Protein AF-A0A0K2LB31-F1 (afdb_monomer_lite)

Sequence (245 aa):
MKKTSIFLISATALISGAFLFNNQTEVSASGIATTHDDITFLYTDTGDMVADRALAPRSPWAVGKIINLNDETYYQVATNEYVKSSDVDYTNKPVTSVKNQVKNDVTVSAQGQSAPVYSDETNNVQQMINYGDAYKVGRIVENEYGQYFYQVSGHGWVVGDMMNIKGNARNIEHINGFFPMANDTKHGINADEEVNILIGSGADADLVYQIPDEVLQYVGTVDNWLGGDTGTNYRRMSKLYQLQY

Foldseek 3Di:
DDDDDDDDDDDDDDDDPDPDPPPPPFDQQQKKWFFAQQWFWKAFPQGHTDPPDTHHHGDIAGFGGWDADPNWIWTDRDHRITTTCVRTDIDSPRPPPPVVPPPQPKKKAFPAQWFFWFFQVPLDGPDIGGHPDIAGFRAWEAEPLRWIWTDRDPRTITTPLRIDMDGDDDPHHYDYPRQSNQPVPPQWDWQVVLLCLLVVVPWDSVQSVVDDRSVSRSLRSSCSRRVHDSVRSNVVCCVSRVTDD

Secondary structure (DSSP, 8-state):
---------------------------B---EEEE-SS-EEEE-TT--EEEEEEEPTT-EEE--BEEEETTEEEEEEETTEEEETTSEEEE-------S-------EEEESSSEEEEEETTTSSEEEEEETT--EE-S-EEE-TT--EEEEEETTEEEEGGGEEEES---S-EE-TT--TTTT-TTTS--HHHHHHHHHHTT--HHHHTTS-HHHHHHHHHHHHHHT--HHHHHHHHHHHH----

Structure (mmCIF, N/CA/C/O backbone):
data_AF-A0A0K2LB31-F1
#
_entry.id   AF-A0A0K2LB31-F1
#
loop_
_atom_site.group_PDB
_atom_site.id
_atom_site.type_symbol
_atom_site.label_atom_id
_atom_site.label_alt_id
_atom_site.label_comp_id
_atom_site.label_asym_id
_atom_site.label_entity_id
_atom_site.label_seq_id
_atom_site.pdbx_PDB_ins_code
_atom_site.Cartn_x
_atom_site.Cartn_y
_atom_site.Cartn_z
_atom_site.occupancy
_atom_site.B_iso_or_equiv
_atom_site.auth_seq_id
_atom_site.auth_comp_id
_atom_site.auth_asym_id
_atom_site.auth_atom_id
_atom_site.pdbx_PDB_model_num
ATOM 1 N N . MET A 1 1 ? -71.199 -30.791 42.468 1.00 39.53 1 MET A N 1
ATOM 2 C CA . MET A 1 1 ? -70.732 -32.104 41.968 1.00 39.53 1 MET A CA 1
ATOM 3 C C . MET A 1 1 ? -69.577 -31.859 41.005 1.00 39.53 1 MET A C 1
ATOM 5 O O . MET A 1 1 ? -69.761 -31.106 40.061 1.00 39.53 1 MET A O 1
ATOM 9 N N . LYS A 1 2 ? -68.391 -32.424 41.270 1.00 42.06 2 LYS A N 1
ATOM 10 C CA . LYS A 1 2 ? -67.296 -32.528 40.288 1.00 42.06 2 LYS A CA 1
ATOM 11 C C . LYS A 1 2 ? -67.691 -33.550 39.218 1.00 42.06 2 LYS A C 1
ATOM 13 O O . LYS A 1 2 ? -68.286 -34.555 39.599 1.00 42.06 2 LYS A O 1
ATOM 18 N N . LYS A 1 3 ? -67.301 -33.344 37.956 1.00 37.16 3 LYS A N 1
ATOM 19 C CA . LYS A 1 3 ? -66.959 -34.409 36.995 1.00 37.16 3 LYS A CA 1
ATOM 20 C C . LYS A 1 3 ? -66.094 -33.844 35.860 1.00 37.16 3 LYS A C 1
ATOM 22 O O . LYS A 1 3 ? -66.171 -32.666 35.536 1.00 37.16 3 LYS A O 1
ATOM 27 N N . THR A 1 4 ? -65.222 -34.710 35.373 1.00 35.03 4 THR A N 1
ATOM 28 C CA . THR A 1 4 ? -63.928 -34.467 34.726 1.00 35.03 4 THR A CA 1
ATOM 29 C C . THR A 1 4 ? -63.981 -34.792 33.222 1.00 35.03 4 THR A C 1
ATOM 31 O O . THR A 1 4 ? -64.832 -35.586 32.827 1.00 35.03 4 THR A O 1
ATOM 34 N N . SER A 1 5 ? -62.982 -34.292 32.469 1.00 32.47 5 SER A N 1
ATOM 35 C CA . SER A 1 5 ? -62.402 -34.843 31.211 1.00 32.47 5 SER A CA 1
ATOM 36 C C . SER A 1 5 ? -63.100 -34.505 29.873 1.00 32.47 5 SER A C 1
ATOM 38 O O . SER A 1 5 ? -64.320 -34.455 29.854 1.00 32.47 5 SER A O 1
ATOM 40 N N . ILE A 1 6 ? -62.483 -34.358 28.679 1.00 34.41 6 ILE A N 1
ATOM 41 C CA . ILE A 1 6 ? -61.127 -34.141 28.084 1.00 34.41 6 ILE A CA 1
ATOM 42 C C . ILE A 1 6 ? -61.377 -34.027 26.538 1.00 34.41 6 ILE A C 1
ATOM 44 O O . ILE A 1 6 ? -62.193 -34.804 26.061 1.00 34.41 6 ILE A O 1
ATOM 48 N N . PHE A 1 7 ? -60.710 -33.088 25.822 1.00 30.88 7 PHE A N 1
ATOM 49 C CA . PHE A 1 7 ? -60.204 -33.036 24.401 1.00 30.88 7 PHE A CA 1
ATOM 50 C C . PHE A 1 7 ? -60.969 -33.708 23.199 1.00 30.88 7 PHE A C 1
ATOM 52 O O . PHE A 1 7 ? -61.608 -34.727 23.387 1.00 30.88 7 PHE A O 1
ATOM 59 N N . LEU A 1 8 ? -60.940 -33.305 21.900 1.00 26.84 8 LEU A N 1
ATOM 60 C CA . LEU A 1 8 ? -59.931 -32.696 20.987 1.00 26.84 8 LEU A CA 1
ATOM 61 C C . LEU A 1 8 ? -60.563 -32.420 19.564 1.00 26.84 8 LEU A C 1
ATOM 63 O O . LEU A 1 8 ? -61.460 -33.154 19.164 1.00 26.84 8 LEU A O 1
ATOM 67 N N . ILE A 1 9 ? -59.980 -31.467 18.796 1.00 30.58 9 ILE A N 1
ATOM 68 C CA . ILE A 1 9 ? -59.857 -31.316 17.301 1.00 30.58 9 ILE A CA 1
ATOM 69 C C . ILE A 1 9 ? -61.067 -30.836 16.450 1.00 30.58 9 ILE A C 1
ATOM 71 O O . ILE A 1 9 ? -62.004 -31.590 16.235 1.00 30.58 9 ILE A O 1
ATOM 75 N N . SER A 1 10 ? -60.967 -29.647 15.816 1.00 32.09 10 SER A N 1
ATOM 76 C CA . SER A 1 10 ? -60.619 -29.501 14.373 1.00 32.09 10 SER A CA 1
ATOM 77 C C . SER A 1 10 ? -60.809 -28.079 13.787 1.00 32.09 10 SER A C 1
ATOM 79 O O . SER A 1 10 ? -61.904 -27.531 13.844 1.00 32.09 10 SER A O 1
ATOM 81 N N . ALA A 1 11 ? -59.761 -27.613 13.091 1.00 29.38 11 ALA A N 1
ATOM 82 C CA . ALA A 1 11 ? -59.764 -26.923 11.786 1.00 29.38 11 ALA A CA 1
ATOM 83 C C . ALA A 1 11 ? -60.032 -25.393 11.640 1.00 29.38 11 ALA A C 1
ATOM 85 O O . ALA A 1 11 ? -61.163 -24.923 11.683 1.00 29.38 11 ALA A O 1
ATOM 86 N N . THR A 1 12 ? -58.931 -24.704 11.264 1.00 28.95 12 THR A N 1
ATOM 87 C CA . THR A 1 12 ? -58.736 -23.666 10.202 1.00 28.95 12 THR A CA 1
ATOM 88 C C . THR A 1 12 ? -59.344 -22.262 10.373 1.00 28.95 12 THR A C 1
ATOM 90 O O . THR A 1 12 ? -60.555 -22.104 10.366 1.00 28.95 12 THR A O 1
ATOM 93 N N . ALA A 1 13 ? -58.510 -21.238 10.643 1.00 29.22 13 ALA A N 1
ATOM 94 C CA . ALA A 1 13 ? -57.782 -20.331 9.709 1.00 29.22 13 ALA A CA 1
ATOM 95 C C . ALA A 1 13 ? -58.652 -19.107 9.324 1.00 29.22 13 ALA A C 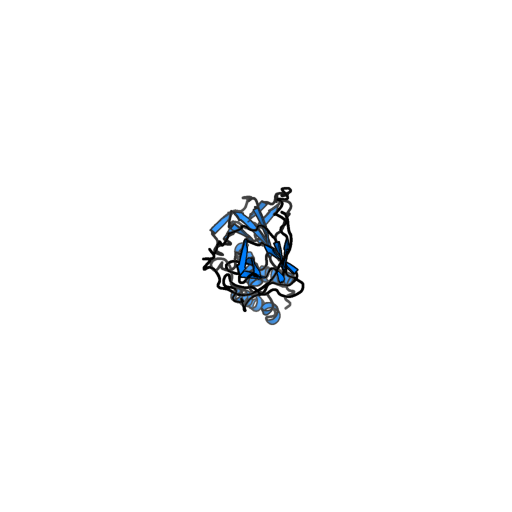1
ATOM 97 O O . ALA A 1 13 ? -59.779 -19.271 8.888 1.00 29.22 13 ALA A O 1
ATOM 98 N N . LEU A 1 14 ? -58.240 -17.854 9.539 1.00 29.48 14 LEU A N 1
ATOM 99 C CA . LEU A 1 14 ? -57.207 -17.165 8.767 1.00 29.48 14 LEU A CA 1
ATOM 100 C C . LEU A 1 14 ? -56.426 -16.145 9.607 1.00 29.48 14 LEU A C 1
ATOM 102 O O . LEU A 1 14 ? -56.932 -15.506 10.525 1.00 29.48 14 LEU A O 1
ATOM 106 N N . ILE A 1 15 ? -55.162 -16.054 9.223 1.00 33.38 15 ILE A N 1
ATOM 107 C CA . ILE A 1 15 ? -54.055 -15.331 9.822 1.00 33.38 15 ILE A CA 1
ATOM 108 C C . ILE A 1 15 ? -54.335 -13.830 9.910 1.00 33.38 15 ILE A C 1
ATOM 110 O O . ILE A 1 15 ? -54.678 -13.163 8.935 1.00 33.38 15 ILE A O 1
ATOM 114 N N . SER A 1 16 ? -54.137 -13.335 11.124 1.00 28.17 16 SER A N 1
ATOM 115 C CA . SER A 1 16 ? -53.975 -11.947 11.516 1.00 28.17 16 SER A CA 1
ATOM 116 C C . SER A 1 16 ? -52.996 -11.217 10.596 1.00 28.17 16 SER A C 1
ATOM 118 O O . SER A 1 16 ? -51.855 -11.647 10.433 1.00 28.17 16 SER A O 1
ATOM 120 N N . GLY A 1 17 ? -53.410 -10.073 10.052 1.00 29.97 17 GLY A N 1
ATOM 121 C CA . GLY A 1 17 ? -52.489 -9.107 9.463 1.00 29.97 17 GLY A CA 1
ATOM 122 C C . GLY A 1 17 ? -51.590 -8.528 10.552 1.00 29.97 17 GLY A C 1
ATOM 123 O O . GLY A 1 17 ? -51.952 -7.554 11.206 1.00 29.97 17 GLY A O 1
ATOM 124 N N . ALA A 1 18 ? -50.435 -9.147 10.770 1.00 28.78 18 ALA A N 1
ATOM 125 C CA . ALA A 1 18 ? -49.343 -8.543 11.510 1.00 28.78 18 ALA A CA 1
ATOM 126 C C . ALA A 1 18 ? -48.430 -7.853 10.494 1.00 28.78 18 ALA A C 1
ATOM 128 O O . ALA A 1 18 ? -47.737 -8.506 9.717 1.00 28.78 18 ALA A O 1
ATOM 129 N N . PHE A 1 19 ? -48.452 -6.521 10.495 1.00 30.69 19 PHE A N 1
ATOM 130 C CA . PHE A 1 19 ? -47.359 -5.722 9.957 1.00 30.69 19 PHE A CA 1
ATOM 131 C C . PHE A 1 19 ? -46.083 -6.137 10.699 1.00 30.69 19 PHE A C 1
ATOM 133 O O . PHE A 1 19 ? -45.936 -5.848 11.887 1.00 30.69 19 PHE A O 1
ATOM 140 N N . LEU A 1 20 ? -45.186 -6.859 10.027 1.00 30.17 20 LEU A N 1
ATOM 141 C CA . LEU A 1 20 ? -43.854 -7.125 10.552 1.00 30.17 20 LEU A CA 1
ATOM 142 C C . LEU A 1 20 ? -42.995 -5.897 10.261 1.00 30.17 20 LEU A C 1
ATOM 144 O O . LEU A 1 20 ? -42.644 -5.607 9.120 1.00 30.17 20 LEU A O 1
ATOM 148 N N . PHE A 1 21 ? -42.718 -5.139 11.316 1.00 32.38 21 PHE A N 1
ATOM 149 C CA . PHE A 1 21 ? -41.736 -4.069 11.307 1.00 32.38 21 PHE A CA 1
ATOM 150 C C . PHE A 1 21 ? -40.364 -4.676 11.004 1.00 32.38 21 PHE A C 1
ATOM 152 O O . PHE A 1 21 ? -39.866 -5.496 11.778 1.00 32.38 21 PHE A O 1
ATOM 159 N N . ASN A 1 22 ? -39.756 -4.274 9.888 1.00 39.59 22 ASN A N 1
ATOM 160 C CA . ASN A 1 22 ? -38.362 -4.579 9.596 1.00 39.59 22 ASN A CA 1
ATOM 161 C C . ASN A 1 22 ? -37.472 -3.753 10.535 1.00 39.59 22 ASN A C 1
ATOM 163 O O . ASN A 1 22 ? -37.015 -2.665 10.190 1.00 39.59 22 ASN A O 1
ATOM 167 N N . ASN A 1 23 ? -37.270 -4.247 11.754 1.00 33.47 23 ASN A N 1
ATOM 168 C CA . ASN A 1 23 ? -36.212 -3.761 12.624 1.00 33.47 23 ASN A CA 1
ATOM 169 C C . ASN A 1 23 ? -34.898 -4.379 12.138 1.00 33.47 23 ASN A C 1
ATOM 171 O O . ASN A 1 23 ? -34.455 -5.398 12.668 1.00 33.47 23 ASN A O 1
ATOM 175 N N . GLN A 1 24 ? -34.258 -3.750 11.148 1.00 31.19 24 GLN A N 1
ATOM 176 C CA . GLN A 1 24 ? -32.813 -3.888 10.989 1.00 31.19 24 GLN A CA 1
ATOM 177 C C . GLN A 1 24 ? -32.170 -3.285 12.239 1.00 31.19 24 GLN A C 1
ATOM 179 O O . GLN A 1 24 ? -31.925 -2.085 12.342 1.00 31.19 24 GLN A O 1
ATOM 184 N N . THR A 1 25 ? -31.958 -4.120 13.250 1.00 32.31 25 THR A N 1
ATOM 185 C CA . THR A 1 25 ? -31.051 -3.785 14.336 1.00 32.31 25 THR A CA 1
ATOM 186 C C . THR A 1 25 ? -29.652 -3.786 13.744 1.00 32.31 25 THR A C 1
ATOM 188 O O . THR A 1 25 ? -29.092 -4.854 13.501 1.00 32.31 25 THR A O 1
ATOM 191 N N . GLU A 1 26 ? -29.093 -2.603 13.495 1.00 39.06 26 GLU A N 1
ATOM 192 C CA . GLU A 1 26 ? -27.661 -2.457 13.249 1.00 39.06 26 GLU A CA 1
ATOM 193 C C . GLU A 1 26 ? -26.915 -2.832 14.533 1.00 39.06 26 GLU A C 1
ATOM 195 O O . GLU A 1 26 ? -26.629 -2.005 15.398 1.00 39.06 26 GLU A O 1
ATOM 200 N N . VAL A 1 27 ? -26.655 -4.126 14.694 1.00 37.47 27 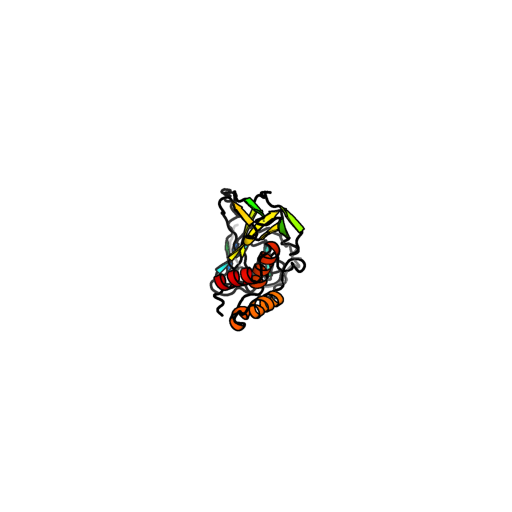VAL A N 1
ATOM 201 C CA . VAL A 1 27 ? -25.721 -4.624 15.693 1.00 37.47 27 VAL A CA 1
ATOM 202 C C . VAL A 1 27 ? -24.335 -4.427 15.094 1.00 37.47 27 VAL A C 1
ATOM 204 O O . VAL A 1 27 ? -23.972 -5.107 14.136 1.00 37.47 27 VAL A O 1
ATOM 207 N N . SER A 1 28 ? -23.566 -3.481 15.636 1.00 48.44 28 SER A N 1
ATOM 208 C CA . SER A 1 28 ? -22.129 -3.391 15.368 1.00 48.44 28 SER A CA 1
ATOM 209 C C . SER A 1 28 ? -21.476 -4.678 15.872 1.00 48.44 28 SER A C 1
ATOM 211 O O . SER A 1 28 ? -21.293 -4.853 17.079 1.00 48.44 28 SER A O 1
ATOM 213 N N . ALA A 1 29 ? -21.189 -5.621 14.981 1.00 49.31 29 ALA A N 1
ATOM 214 C CA . ALA A 1 29 ? -20.714 -6.938 15.375 1.00 49.31 29 ALA A CA 1
ATOM 215 C C . ALA A 1 29 ? -19.198 -7.021 15.233 1.00 49.31 29 ALA A C 1
ATOM 217 O O . ALA A 1 29 ? -18.683 -7.296 14.168 1.00 49.31 29 ALA A O 1
ATOM 218 N N . SER A 1 30 ? -18.477 -6.828 16.336 1.00 62.16 30 SER A N 1
ATOM 219 C CA . SER A 1 30 ? -17.018 -6.978 16.428 1.00 62.16 30 SER A CA 1
ATOM 220 C C . SER A 1 30 ? -16.602 -8.461 16.511 1.00 62.16 30 SER A C 1
ATOM 222 O O . SER A 1 30 ? -16.020 -8.883 17.509 1.00 62.16 30 SER A O 1
ATOM 224 N N . GLY A 1 31 ? -16.958 -9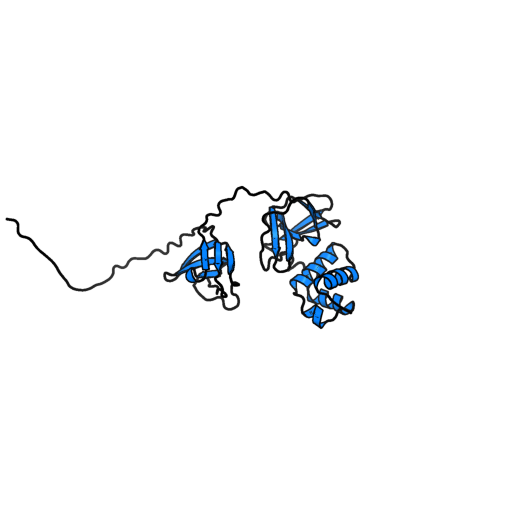.260 15.499 1.00 74.25 31 GLY A N 1
ATOM 225 C CA . GLY A 1 31 ? -16.616 -10.686 15.377 1.00 74.25 31 GLY A CA 1
ATOM 226 C C . GLY A 1 31 ? -15.705 -10.980 14.179 1.00 74.25 31 GLY A C 1
ATOM 227 O O . GLY A 1 31 ? -15.497 -10.119 13.326 1.00 74.25 31 GLY A O 1
ATOM 228 N N . ILE A 1 32 ? -15.157 -12.199 14.116 1.00 82.12 32 ILE A N 1
ATOM 229 C CA . ILE A 1 32 ? -14.379 -12.693 12.965 1.00 82.12 32 ILE A CA 1
ATOM 230 C C . ILE A 1 32 ? -15.152 -13.832 12.299 1.00 82.12 32 ILE A C 1
ATOM 232 O O . ILE A 1 32 ? -15.520 -14.795 12.977 1.00 82.12 32 ILE A O 1
ATOM 236 N N . ALA A 1 33 ? -15.375 -13.713 10.992 1.00 87.38 33 ALA A N 1
ATOM 237 C CA . ALA A 1 33 ? -15.860 -14.780 10.124 1.00 87.38 33 ALA A CA 1
ATOM 238 C C . ALA A 1 33 ? -14.659 -15.431 9.429 1.00 87.38 33 ALA A C 1
ATOM 240 O O . ALA A 1 33 ? -13.868 -14.735 8.801 1.00 87.38 33 ALA A O 1
ATOM 241 N N . THR A 1 34 ? -14.482 -16.744 9.551 1.00 83.44 34 THR A N 1
ATOM 242 C CA . THR A 1 34 ? -13.396 -17.471 8.875 1.00 83.44 34 THR A CA 1
ATOM 243 C C . THR A 1 34 ? -13.980 -18.444 7.867 1.00 83.44 34 THR A C 1
ATOM 245 O O . THR A 1 34 ? -14.779 -19.293 8.245 1.00 83.44 34 THR A O 1
ATOM 248 N N . THR A 1 35 ? -13.601 -18.313 6.597 1.00 82.44 35 THR A N 1
ATOM 249 C CA . THR A 1 35 ? -14.072 -19.209 5.530 1.00 82.44 35 THR A CA 1
ATOM 250 C C . THR A 1 35 ? -13.591 -20.644 5.746 1.00 82.44 35 THR A C 1
ATOM 252 O O . THR A 1 35 ? -12.578 -20.883 6.410 1.00 82.44 35 THR A O 1
ATOM 255 N N . HIS A 1 36 ? -14.333 -21.614 5.212 1.00 81.38 36 HIS A N 1
ATOM 256 C CA . HIS A 1 36 ? -13.976 -23.036 5.281 1.00 81.38 36 HIS A CA 1
ATOM 257 C C . HIS A 1 36 ? -12.870 -23.400 4.271 1.00 81.38 36 HIS A C 1
ATOM 259 O O . HIS A 1 36 ? -12.112 -22.540 3.827 1.00 81.38 36 HIS A O 1
ATOM 265 N N . ASP A 1 37 ? -12.714 -24.686 3.950 1.00 80.88 37 ASP A N 1
ATOM 266 C CA . ASP A 1 37 ? -11.637 -25.179 3.077 1.00 80.88 37 ASP A CA 1
ATOM 267 C C . ASP A 1 37 ? -11.880 -24.917 1.572 1.00 80.88 37 ASP A C 1
ATOM 269 O O . ASP A 1 37 ? -10.968 -25.108 0.767 1.00 80.88 37 ASP A O 1
ATOM 273 N N . ASP A 1 38 ? -13.061 -24.412 1.205 1.00 77.19 38 ASP A N 1
ATOM 274 C CA . ASP A 1 38 ? -13.438 -24.019 -0.157 1.00 77.19 38 ASP A CA 1
ATOM 275 C C . ASP A 1 38 ? -13.578 -22.492 -0.292 1.00 77.19 38 ASP A C 1
ATOM 277 O O . ASP A 1 38 ? -13.604 -21.752 0.694 1.00 77.19 38 ASP A O 1
ATOM 281 N N . ILE A 1 39 ? -13.658 -22.002 -1.534 1.00 73.81 39 ILE A N 1
ATOM 282 C CA . ILE A 1 39 ? -13.952 -20.588 -1.800 1.00 73.81 39 ILE A CA 1
ATOM 283 C C . ILE A 1 39 ? -15.344 -20.222 -1.267 1.00 73.81 39 ILE A C 1
ATOM 285 O O . ILE A 1 39 ? -16.299 -20.982 -1.428 1.00 73.81 39 ILE A O 1
ATOM 289 N N . THR A 1 40 ? -15.479 -19.038 -0.672 1.00 85.25 40 THR A N 1
ATOM 290 C CA . THR A 1 40 ? -16.764 -18.553 -0.144 1.00 85.25 40 THR A CA 1
ATOM 291 C C . THR A 1 40 ? -17.304 -17.436 -1.025 1.00 85.25 40 THR A C 1
ATOM 293 O O . THR A 1 40 ? -16.643 -16.415 -1.218 1.00 85.25 40 THR A O 1
ATOM 296 N N . PHE A 1 41 ? -18.512 -17.615 -1.558 1.00 91.31 41 PHE A N 1
ATOM 297 C CA . PHE A 1 41 ? -19.166 -16.601 -2.381 1.00 91.31 41 PHE A CA 1
ATOM 298 C C . PHE A 1 41 ? -19.674 -15.424 -1.550 1.00 91.31 41 PHE A C 1
ATOM 300 O O . PHE A 1 41 ? -20.046 -15.566 -0.383 1.00 91.31 41 PHE A O 1
ATOM 307 N N . LEU A 1 42 ? -19.694 -14.260 -2.192 1.00 88.81 42 LEU A N 1
ATOM 308 C CA . LEU A 1 42 ? -20.179 -13.015 -1.621 1.00 88.81 42 LEU A CA 1
ATOM 309 C C . LEU A 1 42 ? -21.592 -12.716 -2.119 1.00 88.81 42 LEU A C 1
ATOM 311 O O . LEU A 1 42 ? -21.974 -13.091 -3.229 1.00 88.81 42 LEU A O 1
ATOM 315 N N . TYR A 1 43 ? -22.355 -12.017 -1.290 1.00 92.12 43 TYR A N 1
ATOM 316 C CA . TYR A 1 43 ? -23.725 -11.605 -1.562 1.00 92.12 43 TYR A CA 1
ATOM 317 C C . TYR A 1 43 ? -23.906 -10.128 -1.218 1.00 92.12 43 TYR A C 1
ATOM 319 O O . TYR A 1 43 ? -23.243 -9.617 -0.315 1.00 92.12 43 TYR A O 1
ATOM 327 N N . THR A 1 44 ? -24.805 -9.445 -1.916 1.00 90.31 44 THR A N 1
ATOM 328 C CA . THR A 1 44 ? -25.210 -8.068 -1.603 1.00 90.31 44 THR A CA 1
ATOM 329 C C . THR A 1 44 ? -26.126 -8.013 -0.378 1.00 90.31 44 THR A C 1
ATOM 331 O O . THR A 1 44 ? -26.619 -9.038 0.101 1.00 90.31 44 THR A O 1
ATOM 334 N N . ASP A 1 45 ? -26.423 -6.808 0.113 1.00 87.31 45 ASP A N 1
ATOM 335 C CA . ASP A 1 45 ? -27.425 -6.587 1.164 1.00 87.31 45 ASP A CA 1
ATOM 336 C C . ASP A 1 45 ? -28.862 -6.985 0.762 1.00 87.31 45 ASP A C 1
ATOM 338 O O . ASP A 1 45 ? -29.722 -7.142 1.632 1.00 87.31 45 ASP A O 1
ATOM 342 N N . THR A 1 46 ? -29.116 -7.192 -0.534 1.00 89.50 46 THR A N 1
ATOM 343 C CA . THR A 1 46 ? -30.361 -7.733 -1.102 1.00 89.50 46 THR A CA 1
ATOM 344 C C . THR A 1 46 ? -30.341 -9.251 -1.298 1.00 89.50 46 THR A C 1
ATOM 346 O O . THR A 1 46 ? -31.394 -9.835 -1.560 1.00 89.50 46 THR A O 1
ATOM 349 N N . GLY A 1 47 ? -29.185 -9.905 -1.133 1.00 83.31 47 GLY A N 1
ATOM 350 C CA . GLY A 1 47 ? -29.010 -11.351 -1.307 1.00 83.31 47 GLY A CA 1
ATOM 351 C C . GLY A 1 47 ? -28.635 -11.787 -2.726 1.00 83.31 47 GLY A C 1
ATOM 352 O O . GLY A 1 47 ? -28.651 -12.984 -3.013 1.00 83.31 47 GLY A O 1
ATOM 353 N N . ASP A 1 48 ? -28.284 -10.850 -3.609 1.00 87.88 48 ASP A N 1
ATOM 354 C CA . ASP A 1 48 ? -27.792 -11.162 -4.951 1.00 87.88 48 ASP A CA 1
ATOM 355 C C . ASP A 1 48 ? -26.332 -11.618 -4.875 1.00 87.88 48 ASP A C 1
ATOM 357 O O . ASP A 1 48 ? -25.511 -11.001 -4.198 1.00 87.88 48 ASP A O 1
ATOM 361 N N . MET A 1 49 ? -25.992 -12.709 -5.563 1.00 89.00 49 MET A N 1
ATOM 362 C CA . MET A 1 49 ? -24.623 -13.226 -5.577 1.00 89.00 49 MET A CA 1
ATOM 363 C C . MET A 1 49 ? -23.695 -12.289 -6.362 1.00 89.00 49 MET A C 1
ATOM 365 O O . MET A 1 49 ? -23.962 -11.953 -7.517 1.00 89.00 49 MET A O 1
ATOM 369 N N . VAL A 1 50 ? -22.568 -11.933 -5.753 1.00 86.62 50 VAL A N 1
ATOM 370 C CA . VAL A 1 50 ? -21.460 -11.217 -6.393 1.00 86.62 50 VAL A CA 1
ATOM 371 C C . VAL A 1 50 ? -20.650 -12.240 -7.196 1.00 86.62 50 VAL A C 1
ATOM 373 O O . VAL A 1 50 ? -20.060 -13.161 -6.634 1.00 86.62 50 VAL A O 1
ATOM 376 N N . ALA A 1 51 ? -20.694 -12.145 -8.527 1.00 80.81 51 ALA A N 1
ATOM 377 C CA . ALA A 1 51 ? -20.185 -13.191 -9.424 1.00 80.81 51 ALA A CA 1
ATOM 378 C C . ALA A 1 51 ? -18.703 -13.031 -9.808 1.00 80.81 51 ALA A C 1
ATOM 380 O O . ALA A 1 51 ? -18.085 -13.982 -10.283 1.00 80.81 51 ALA A O 1
ATOM 381 N N . ASP A 1 52 ? -18.143 -11.838 -9.637 1.00 79.06 52 ASP A N 1
ATOM 382 C CA . ASP A 1 52 ? -16.789 -11.453 -10.040 1.00 79.06 52 ASP A CA 1
ATOM 383 C C . ASP A 1 52 ? -15.745 -11.624 -8.926 1.00 79.06 52 ASP A C 1
ATOM 385 O O . ASP A 1 52 ? -14.546 -11.522 -9.190 1.00 79.06 52 ASP A O 1
ATOM 389 N N . ARG A 1 53 ? -16.170 -11.928 -7.692 1.00 72.88 53 ARG A N 1
ATOM 390 C CA . ARG A 1 53 ? -15.272 -12.097 -6.545 1.00 72.88 53 ARG A CA 1
ATOM 391 C C . ARG A 1 53 ? -15.788 -13.116 -5.528 1.00 72.88 53 ARG A C 1
ATOM 393 O O . ARG A 1 53 ? -16.980 -13.212 -5.259 1.00 72.88 53 ARG A O 1
ATOM 400 N N . ALA A 1 54 ? -14.853 -13.842 -4.920 1.00 82.69 54 ALA A N 1
ATOM 401 C CA . ALA A 1 54 ? -15.079 -14.751 -3.801 1.00 82.69 54 ALA A CA 1
ATOM 402 C C . ALA A 1 54 ? -13.933 -14.625 -2.787 1.00 82.69 54 ALA A C 1
ATOM 404 O O . ALA A 1 54 ? -12.857 -14.116 -3.107 1.00 82.69 54 ALA A O 1
ATOM 405 N N . LEU A 1 55 ? -14.159 -15.095 -1.564 1.00 75.69 55 LEU A N 1
ATOM 406 C CA . LEU A 1 55 ? -13.139 -15.131 -0.523 1.00 75.69 55 LEU A CA 1
ATOM 407 C C . LEU A 1 55 ? -12.337 -16.428 -0.615 1.00 75.69 55 LEU A C 1
ATOM 409 O O . LEU A 1 55 ? -12.893 -17.502 -0.858 1.00 75.69 55 LEU A O 1
ATOM 413 N N . ALA A 1 56 ? -11.027 -16.329 -0.394 1.00 69.12 56 ALA A N 1
ATOM 414 C CA . ALA A 1 56 ? -10.142 -17.486 -0.378 1.00 69.12 56 ALA A CA 1
ATOM 415 C C . ALA A 1 56 ? -10.498 -18.450 0.773 1.00 69.12 56 ALA A C 1
ATOM 417 O O . ALA A 1 56 ? -10.995 -17.993 1.811 1.00 69.12 56 ALA A O 1
ATOM 418 N N . PRO A 1 57 ? -10.194 -19.752 0.644 1.00 71.06 57 PRO A N 1
ATOM 419 C CA . PRO A 1 57 ? -10.319 -20.704 1.742 1.00 71.06 57 PRO A CA 1
ATOM 420 C C . PRO A 1 57 ? -9.568 -20.265 3.003 1.00 71.06 57 PRO A C 1
ATOM 422 O O . PRO A 1 57 ? -8.493 -19.665 2.918 1.00 71.06 57 PRO A O 1
ATOM 425 N N . ARG A 1 58 ? -10.100 -20.618 4.178 1.00 69.25 58 ARG A N 1
ATOM 426 C CA . ARG A 1 58 ? -9.480 -20.428 5.502 1.00 69.25 58 ARG A CA 1
ATOM 427 C C . ARG A 1 58 ? -9.046 -18.990 5.811 1.00 69.25 58 ARG A C 1
ATOM 429 O O . ARG A 1 58 ? -8.110 -18.778 6.585 1.00 69.25 58 ARG A O 1
ATOM 436 N N . SER A 1 59 ? -9.707 -17.998 5.225 1.00 60.06 59 SER A N 1
ATOM 437 C CA . SER A 1 59 ? -9.374 -16.583 5.380 1.00 60.06 59 SER A CA 1
ATOM 438 C C . SER A 1 59 ? -10.260 -15.921 6.448 1.00 60.06 59 SER A C 1
ATOM 440 O O . SER A 1 59 ? -11.478 -16.118 6.445 1.00 60.06 59 SER A O 1
ATOM 442 N N . PRO A 1 60 ? -9.683 -15.172 7.410 1.00 80.56 60 PRO A N 1
ATOM 443 C CA . PRO A 1 60 ? -10.446 -14.462 8.431 1.00 80.56 60 PRO A CA 1
ATOM 444 C C . PRO A 1 60 ? -10.861 -13.060 7.965 1.00 80.56 60 PRO A C 1
ATOM 446 O O . PRO A 1 60 ? -10.047 -12.301 7.448 1.00 80.56 60 PRO A O 1
ATOM 449 N N . TRP A 1 61 ? -12.108 -12.687 8.244 1.00 81.06 61 TRP A N 1
ATOM 450 C CA . TRP A 1 61 ? -12.704 -11.406 7.876 1.00 81.06 61 TRP A CA 1
ATOM 451 C C . TRP A 1 61 ? -13.349 -10.746 9.083 1.00 81.06 61 TRP A C 1
ATOM 453 O O . TRP A 1 61 ? -14.103 -11.372 9.835 1.00 81.06 61 TRP A O 1
ATOM 463 N N . ALA A 1 62 ? -13.042 -9.465 9.270 1.00 77.00 62 ALA A N 1
ATOM 464 C CA . ALA A 1 62 ? -13.706 -8.655 10.274 1.00 77.00 62 ALA A CA 1
ATOM 465 C C . ALA A 1 62 ? -15.166 -8.454 9.870 1.00 77.00 62 ALA A C 1
ATOM 467 O O . ALA A 1 62 ? -15.454 -8.005 8.762 1.00 77.00 62 ALA A O 1
ATOM 468 N N . VAL A 1 63 ? -16.078 -8.780 10.781 1.00 82.81 63 VAL A N 1
ATOM 469 C CA . VAL A 1 63 ? -17.503 -8.571 10.549 1.00 82.81 63 VAL A CA 1
ATOM 470 C C . VAL A 1 63 ? -17.848 -7.117 10.862 1.00 82.81 63 VAL A C 1
ATOM 472 O O . VAL A 1 63 ? -17.438 -6.578 11.887 1.00 82.81 63 VAL A O 1
ATOM 475 N N . GLY A 1 64 ? -18.564 -6.453 9.956 1.00 79.69 64 GLY A N 1
ATOM 476 C CA . GLY A 1 64 ? -19.087 -5.102 10.180 1.00 79.69 64 GLY A CA 1
ATOM 477 C C . GLY A 1 64 ? -20.497 -5.142 10.766 1.00 79.69 64 GLY A C 1
ATOM 478 O O . GLY A 1 64 ? -20.732 -4.859 11.945 1.00 79.69 64 GLY A O 1
ATOM 479 N N . LYS A 1 65 ? -21.446 -5.516 9.908 1.00 82.75 65 LYS A N 1
ATOM 480 C CA . LYS A 1 65 ? -22.866 -5.691 10.216 1.00 82.75 65 LYS A CA 1
ATOM 481 C C . LYS A 1 65 ? -23.262 -7.154 10.090 1.00 82.75 65 LYS A C 1
ATOM 483 O O . LYS A 1 65 ? -22.705 -7.897 9.284 1.00 82.75 65 LYS A O 1
ATOM 488 N N . ILE A 1 66 ? -24.275 -7.535 10.855 1.00 85.88 66 ILE A N 1
ATOM 489 C CA . ILE A 1 66 ? -24.986 -8.798 10.674 1.00 85.88 66 ILE A CA 1
ATOM 490 C C . ILE A 1 66 ? -26.362 -8.455 10.126 1.00 85.88 66 ILE A C 1
ATOM 492 O O . ILE A 1 66 ? -27.076 -7.653 10.731 1.00 85.88 66 ILE A O 1
ATOM 496 N N . ILE A 1 67 ? -26.727 -9.050 8.996 1.00 85.25 67 ILE A N 1
ATOM 497 C CA . ILE A 1 67 ? -28.066 -8.918 8.419 1.00 85.25 67 ILE A CA 1
ATOM 498 C C . ILE A 1 67 ? -28.736 -10.289 8.369 1.00 85.25 67 ILE A C 1
ATOM 500 O O . ILE A 1 67 ? -28.067 -11.321 8.373 1.00 85.25 67 ILE A O 1
ATOM 504 N N . ASN A 1 68 ? -30.066 -10.293 8.336 1.00 89.56 68 ASN A N 1
ATOM 505 C CA . ASN A 1 68 ? -30.849 -11.498 8.102 1.00 89.56 68 ASN A CA 1
ATOM 506 C C . ASN A 1 68 ? -31.658 -11.301 6.826 1.00 89.56 68 ASN A C 1
ATOM 508 O O . ASN A 1 68 ? -32.404 -10.326 6.717 1.00 89.56 68 ASN A O 1
ATOM 512 N N . LEU A 1 69 ? -31.509 -12.226 5.886 1.00 85.75 69 LEU A N 1
ATOM 513 C CA . LEU A 1 69 ? -32.232 -12.256 4.622 1.00 85.75 69 LEU A CA 1
ATOM 514 C C . LEU A 1 69 ? -32.897 -13.626 4.511 1.00 85.75 69 LEU A C 1
ATOM 516 O O . LEU A 1 69 ? -32.210 -14.639 4.549 1.00 85.75 69 LEU A O 1
ATOM 520 N N . ASN A 1 70 ? -34.227 -13.667 4.389 1.00 85.19 70 ASN A N 1
ATOM 521 C CA . ASN A 1 70 ? -34.996 -14.912 4.232 1.00 85.19 70 ASN A CA 1
ATOM 522 C C . ASN A 1 70 ? -34.661 -15.999 5.278 1.00 85.19 70 ASN A C 1
ATOM 524 O O . ASN A 1 70 ? -34.417 -17.147 4.919 1.00 85.19 70 ASN A O 1
ATOM 528 N N . ASP A 1 71 ? -34.626 -15.630 6.562 1.00 87.19 71 ASP A N 1
ATOM 529 C CA . ASP A 1 71 ? -34.263 -16.512 7.689 1.00 87.19 71 ASP A CA 1
ATOM 530 C C . ASP A 1 71 ? -32.823 -17.073 7.656 1.00 87.19 71 ASP A C 1
ATOM 532 O O . ASP A 1 71 ? -32.472 -17.938 8.458 1.00 87.19 71 ASP A O 1
ATOM 536 N N . GLU A 1 72 ? -31.963 -16.547 6.782 1.00 87.06 72 GLU A N 1
ATOM 537 C CA . GLU A 1 72 ? -30.536 -16.859 6.712 1.00 87.06 72 GLU A CA 1
ATOM 538 C C . GLU A 1 72 ? -29.706 -15.653 7.183 1.00 87.06 72 GLU A C 1
ATOM 540 O O . GLU A 1 72 ? -30.006 -14.497 6.869 1.00 87.06 72 GLU A O 1
ATOM 545 N N . THR A 1 73 ? -28.673 -15.912 7.989 1.00 91.69 73 THR A N 1
ATOM 546 C CA . THR A 1 73 ? -27.806 -14.874 8.560 1.00 91.69 73 THR A CA 1
ATOM 547 C C . THR A 1 73 ? -26.603 -14.621 7.658 1.00 91.69 73 THR A C 1
ATOM 549 O O . THR A 1 73 ? -25.988 -15.553 7.143 1.00 91.69 73 THR A O 1
ATOM 552 N N . TYR A 1 74 ? -26.238 -13.351 7.512 1.00 90.88 74 TYR A N 1
ATOM 553 C CA . TYR A 1 74 ? -25.122 -12.905 6.688 1.00 90.88 74 TYR A CA 1
ATOM 554 C C . TYR A 1 74 ? -24.207 -11.962 7.472 1.00 90.88 74 TYR A C 1
ATOM 556 O O . TYR A 1 74 ? -24.675 -11.116 8.241 1.00 90.88 74 TYR A O 1
ATOM 564 N N . TYR A 1 75 ? -22.900 -12.082 7.247 1.00 91.31 75 TYR A N 1
ATOM 565 C CA . TYR A 1 75 ? -21.868 -11.265 7.882 1.00 91.31 75 TYR A CA 1
ATOM 566 C C . TYR A 1 75 ? -21.216 -10.343 6.863 1.00 91.31 75 TYR A C 1
ATOM 568 O O . TYR A 1 75 ? -20.676 -10.808 5.864 1.00 91.31 75 TYR A O 1
ATOM 576 N N . GLN A 1 76 ? -21.249 -9.039 7.121 1.00 91.44 76 GLN A N 1
ATOM 577 C CA . GLN A 1 76 ? -20.623 -8.056 6.248 1.00 91.44 76 GLN A CA 1
ATOM 578 C C . GLN A 1 76 ? -19.103 -8.158 6.338 1.00 91.44 76 GLN A C 1
ATOM 580 O O . GLN A 1 76 ? -18.560 -8.011 7.432 1.00 91.44 76 GLN A O 1
ATOM 585 N N . VAL A 1 77 ? -18.440 -8.319 5.197 1.00 85.50 77 VAL A N 1
ATOM 586 C CA . VAL A 1 77 ? -16.972 -8.357 5.088 1.00 85.50 77 VAL A CA 1
ATOM 587 C C . VAL A 1 77 ? -16.409 -7.164 4.309 1.00 85.50 77 VAL A C 1
ATOM 589 O O . VAL A 1 77 ? -15.243 -6.823 4.486 1.00 85.50 77 VAL A O 1
ATOM 592 N N . ALA A 1 78 ? -17.242 -6.486 3.508 1.00 82.12 78 ALA A N 1
ATOM 593 C CA . ALA A 1 78 ? -16.930 -5.210 2.860 1.00 82.12 78 ALA A CA 1
ATOM 594 C C . ALA A 1 78 ? -18.210 -4.393 2.568 1.00 82.12 78 ALA A C 1
ATOM 596 O O . ALA A 1 78 ? -19.328 -4.780 2.928 1.00 82.12 78 ALA A O 1
ATOM 597 N N . THR A 1 79 ? -18.070 -3.210 1.963 1.00 86.56 79 THR A N 1
ATOM 598 C CA . THR A 1 79 ? -19.216 -2.360 1.598 1.00 86.56 79 THR A CA 1
ATOM 599 C C . THR A 1 79 ? -20.133 -3.098 0.630 1.00 86.56 79 THR A C 1
ATOM 601 O O . THR A 1 79 ? -19.724 -3.415 -0.479 1.00 86.56 79 THR A O 1
ATOM 604 N N . ASN A 1 80 ? -21.379 -3.331 1.048 1.00 86.31 80 ASN A N 1
ATOM 605 C CA . ASN A 1 80 ? -22.369 -4.108 0.303 1.00 86.31 80 ASN A CA 1
ATOM 606 C C . ASN A 1 80 ? -21.935 -5.546 -0.058 1.00 86.31 80 ASN A C 1
ATOM 608 O O . ASN A 1 80 ? -22.390 -6.092 -1.058 1.00 86.31 80 ASN A O 1
ATOM 612 N N . GLU A 1 81 ? -21.061 -6.162 0.743 1.00 88.25 81 GLU A N 1
ATOM 613 C CA . GLU A 1 81 ? -20.617 -7.540 0.522 1.00 88.25 81 GLU A CA 1
ATOM 614 C C . GLU A 1 81 ? -20.655 -8.350 1.806 1.00 88.25 81 GLU A C 1
ATOM 616 O O . GLU A 1 81 ? -20.099 -7.964 2.843 1.00 88.25 81 GLU A O 1
ATOM 621 N N . TYR A 1 82 ? -21.303 -9.500 1.705 1.00 93.81 82 TYR A N 1
ATOM 622 C CA . TYR A 1 82 ? -21.638 -10.341 2.830 1.00 93.81 82 TYR A CA 1
ATOM 623 C C . TYR A 1 82 ? -21.354 -11.808 2.526 1.00 93.81 82 TYR A C 1
ATOM 625 O O . TYR A 1 82 ? -21.563 -12.275 1.411 1.00 93.81 82 TYR A O 1
ATOM 633 N N . VAL A 1 83 ? -20.939 -12.552 3.546 1.00 93.69 83 VAL A N 1
ATOM 634 C CA . VAL A 1 83 ? -20.850 -14.017 3.506 1.00 93.69 83 VAL A CA 1
ATOM 635 C C . VAL A 1 83 ? -22.018 -14.636 4.253 1.00 93.69 83 VAL A C 1
ATOM 637 O O . VAL A 1 83 ? -22.466 -14.093 5.266 1.00 93.69 83 VAL A O 1
ATOM 640 N N . LYS A 1 84 ? -22.489 -15.792 3.788 1.00 94.88 84 LYS A N 1
ATOM 641 C CA . LYS A 1 84 ? -23.477 -16.589 4.517 1.00 94.88 84 LYS A CA 1
ATOM 642 C C . LYS A 1 84 ? -22.877 -17.141 5.797 1.00 94.88 84 LYS A C 1
ATOM 644 O O . LYS A 1 84 ? -21.743 -17.612 5.810 1.00 94.88 84 LYS A O 1
ATOM 649 N N . SER A 1 85 ? -23.665 -17.165 6.867 1.00 92.00 85 SER A N 1
ATOM 650 C CA . SER A 1 85 ? -23.222 -17.732 8.139 1.00 92.00 85 SER A CA 1
ATOM 651 C C . SER A 1 85 ? -22.960 -19.236 8.085 1.00 92.00 85 SER A C 1
ATOM 653 O O . SER A 1 85 ? -22.280 -19.746 8.965 1.00 92.00 85 SER A O 1
ATOM 655 N N . SER A 1 86 ? -23.529 -19.950 7.109 1.00 92.62 86 SER A N 1
ATOM 656 C CA . SER A 1 86 ? -23.301 -21.385 6.895 1.00 92.62 86 SER A CA 1
ATOM 657 C C . SER A 1 86 ? -21.922 -21.703 6.326 1.00 92.62 86 SER A C 1
ATOM 659 O O . SER A 1 86 ? -21.434 -22.811 6.529 1.00 92.62 86 SER A O 1
ATOM 661 N N . ASP A 1 87 ? -21.311 -20.744 5.630 1.00 91.00 87 ASP A N 1
ATOM 662 C CA . ASP A 1 87 ? -20.109 -20.959 4.814 1.00 91.00 87 ASP A CA 1
ATOM 663 C C . ASP A 1 87 ? -18.838 -20.479 5.533 1.00 91.00 87 ASP A C 1
ATOM 665 O O . ASP A 1 87 ? -17.742 -20.462 4.967 1.00 91.00 87 ASP A O 1
ATOM 669 N N . VAL A 1 88 ? -18.997 -20.034 6.783 1.00 90.75 88 VAL A N 1
ATOM 670 C CA . VAL A 1 88 ? -17.926 -19.502 7.616 1.00 90.75 88 VAL A CA 1
ATOM 671 C C . VAL A 1 88 ? -18.110 -19.913 9.069 1.00 90.75 88 VAL A C 1
ATOM 673 O O . VAL A 1 88 ? -19.221 -19.987 9.594 1.00 90.75 88 VAL A O 1
ATOM 676 N N . ASP A 1 89 ? -16.997 -20.073 9.767 1.00 89.62 89 ASP A N 1
ATOM 677 C CA . ASP A 1 89 ? -16.990 -20.152 11.216 1.00 89.62 89 ASP A CA 1
ATOM 678 C C . ASP A 1 89 ? -17.036 -18.736 11.793 1.00 89.62 89 ASP A C 1
ATOM 680 O O . ASP A 1 89 ? -16.092 -17.952 11.656 1.00 89.62 89 ASP A O 1
ATOM 684 N N . TYR A 1 90 ? -18.139 -18.393 12.459 1.00 86.12 90 TYR A N 1
ATOM 685 C CA . TYR A 1 90 ? -18.266 -17.113 13.147 1.00 86.12 90 TYR A CA 1
ATOM 686 C C . TYR A 1 90 ? -17.855 -17.229 14.604 1.00 86.12 90 TYR A C 1
ATOM 688 O O . TYR A 1 90 ? -18.461 -17.941 15.408 1.00 86.12 90 TYR A O 1
ATOM 696 N N . THR A 1 91 ? -16.844 -16.457 14.972 1.00 79.94 91 THR A N 1
ATOM 697 C CA . THR A 1 91 ? -16.414 -16.349 16.355 1.00 79.94 91 THR A CA 1
ATOM 698 C C . THR A 1 91 ? -16.889 -15.024 16.934 1.00 79.94 91 THR A C 1
ATOM 700 O O . THR A 1 91 ? -16.275 -13.980 16.713 1.00 79.94 91 THR A O 1
ATOM 703 N N . ASN A 1 92 ? -17.932 -15.086 17.773 1.00 67.19 92 ASN A N 1
ATOM 704 C CA . ASN A 1 92 ? -18.305 -14.000 18.685 1.00 67.19 92 ASN A CA 1
ATOM 705 C C . ASN A 1 92 ? -17.370 -13.986 19.899 1.00 67.19 92 ASN A C 1
ATOM 707 O O . ASN A 1 92 ? -17.785 -14.051 21.058 1.00 67.19 92 ASN A O 1
ATOM 711 N N . LYS A 1 93 ? -16.066 -13.949 19.637 1.00 51.53 93 LYS A N 1
ATOM 712 C CA . LYS A 1 93 ? -15.190 -13.326 20.609 1.00 51.53 93 LYS A CA 1
ATOM 713 C C . LYS A 1 93 ? -15.562 -11.856 20.474 1.00 51.53 93 LYS A C 1
ATOM 715 O O . LYS A 1 93 ? -15.439 -11.355 19.356 1.00 51.53 93 LYS A O 1
ATOM 720 N N . PRO A 1 94 ? -15.954 -11.135 21.547 1.00 43.81 94 PRO A N 1
ATOM 721 C CA . PRO A 1 94 ? -15.639 -9.719 21.520 1.00 43.81 94 PRO A CA 1
ATOM 722 C C . PRO A 1 94 ? -14.191 -9.656 21.041 1.00 43.81 94 PRO A C 1
ATOM 724 O O . PRO A 1 94 ? -13.392 -10.537 21.393 1.00 43.81 94 PRO A O 1
ATOM 727 N N . VAL A 1 95 ? -13.808 -8.642 20.282 1.00 46.41 95 VAL A N 1
ATOM 728 C CA . VAL A 1 95 ? -12.437 -8.193 20.442 1.00 46.41 95 VAL A CA 1
ATOM 729 C C . VAL A 1 95 ? -12.336 -7.904 21.942 1.00 46.41 95 VAL A C 1
ATOM 731 O O . VAL A 1 95 ? -12.627 -6.806 22.410 1.00 46.41 95 VAL A O 1
ATOM 734 N N . THR A 1 96 ? -11.989 -8.920 22.753 1.00 37.91 96 THR A N 1
ATOM 735 C CA . THR A 1 96 ? -11.226 -8.738 23.955 1.00 37.91 96 THR A CA 1
ATOM 736 C C . THR A 1 96 ? -10.135 -7.906 23.375 1.00 37.91 96 THR A C 1
ATOM 738 O O . THR A 1 96 ? -9.312 -8.384 22.590 1.00 37.91 96 THR A O 1
ATOM 741 N N . SER A 1 97 ? -10.218 -6.619 23.678 1.00 39.22 97 SER A N 1
ATOM 742 C CA . SER A 1 97 ? -9.047 -5.822 23.806 1.00 39.22 97 SER A CA 1
ATOM 743 C C . SER A 1 97 ? -8.173 -6.693 24.692 1.00 39.22 97 SER A C 1
ATOM 745 O O . SER A 1 97 ? -8.266 -6.672 25.918 1.00 39.22 97 SER A O 1
ATOM 747 N N . VAL A 1 98 ? -7.341 -7.520 24.068 1.00 40.44 98 VAL A N 1
ATOM 748 C CA . VAL A 1 98 ? -6.044 -7.812 24.597 1.00 40.44 98 VAL A CA 1
ATOM 749 C C . VAL A 1 98 ? -5.457 -6.409 24.634 1.00 40.44 98 VAL A C 1
ATOM 751 O O . VAL A 1 98 ? -4.843 -5.931 23.695 1.00 40.44 98 VAL A O 1
ATOM 754 N N . LYS A 1 99 ? -5.759 -5.691 25.724 1.00 41.00 99 LYS A N 1
ATOM 755 C CA . LYS A 1 99 ? -5.034 -4.521 26.192 1.00 41.00 99 LYS A CA 1
ATOM 756 C C . LYS A 1 99 ? -3.687 -4.967 26.761 1.00 41.00 99 LYS A C 1
ATOM 758 O O . LYS A 1 99 ? -3.032 -4.184 27.422 1.00 41.00 99 LYS A O 1
ATOM 763 N N . ASN A 1 100 ? -3.214 -6.159 26.405 1.00 45.53 100 ASN A N 1
ATOM 764 C CA . ASN A 1 100 ? -1.843 -6.267 25.945 1.00 45.53 100 ASN A CA 1
ATOM 765 C C . ASN A 1 100 ? -1.794 -5.902 24.455 1.00 45.53 100 ASN A C 1
ATOM 767 O O . ASN A 1 100 ? -1.285 -6.657 23.633 1.00 45.53 100 ASN A O 1
ATOM 771 N N . GLN A 1 101 ? -2.289 -4.706 24.114 1.00 51.94 101 GLN A N 1
ATOM 772 C CA . GLN A 1 101 ? -1.671 -3.942 23.050 1.00 51.94 101 GLN A CA 1
ATOM 773 C C . GLN A 1 101 ? -0.269 -3.742 23.591 1.00 51.94 101 GLN A C 1
ATOM 775 O O . GLN A 1 101 ? -0.017 -2.802 24.348 1.00 51.94 101 GLN A O 1
ATOM 780 N N . VAL A 1 102 ? 0.643 -4.661 23.280 1.00 52.78 102 VAL A N 1
ATOM 781 C CA . VAL A 1 102 ? 2.004 -4.194 23.195 1.00 52.78 102 VAL A CA 1
ATOM 782 C C . VAL A 1 102 ? 1.929 -3.192 22.068 1.00 52.78 102 VAL A C 1
ATOM 784 O O . VAL A 1 102 ? 1.802 -3.572 20.906 1.00 52.78 102 VAL A O 1
ATOM 787 N N . LYS A 1 103 ? 1.822 -1.917 22.451 1.00 57.44 103 LYS A N 1
ATOM 788 C CA . LYS A 1 103 ? 1.862 -0.832 21.494 1.00 57.44 103 LYS A CA 1
ATOM 789 C C . LYS A 1 103 ? 3.090 -1.088 20.650 1.00 57.44 103 LYS A C 1
ATOM 791 O O . LYS A 1 103 ? 4.158 -1.356 21.204 1.00 57.44 103 LYS A O 1
ATOM 796 N N . ASN A 1 104 ? 2.911 -1.002 19.341 1.00 63.12 104 ASN A N 1
ATOM 797 C CA . ASN A 1 104 ? 4.042 -0.796 18.470 1.00 63.12 104 ASN A CA 1
ATOM 798 C C . ASN A 1 104 ? 4.782 0.427 19.018 1.00 63.12 104 ASN A C 1
ATOM 800 O O . ASN A 1 104 ? 4.243 1.531 19.063 1.00 63.12 104 ASN A O 1
ATOM 804 N N . ASP A 1 105 ? 5.990 0.200 19.531 1.00 82.44 105 ASP A N 1
ATOM 805 C CA . ASP A 1 105 ? 6.951 1.260 19.836 1.00 82.44 105 ASP A CA 1
ATOM 806 C C . ASP A 1 105 ? 7.691 1.682 18.561 1.00 82.44 105 ASP A C 1
ATOM 808 O O . ASP A 1 105 ? 8.688 2.401 18.618 1.00 82.44 105 ASP A O 1
ATOM 812 N N . VAL A 1 106 ? 7.170 1.236 17.412 1.00 90.06 106 VAL A N 1
ATOM 813 C CA . VAL A 1 106 ? 7.712 1.501 16.099 1.00 90.06 106 VAL A CA 1
ATOM 814 C C . VAL A 1 106 ? 7.591 2.979 15.777 1.00 90.06 106 VAL A C 1
ATOM 816 O O . VAL A 1 106 ? 6.522 3.593 15.889 1.00 90.06 106 VAL A O 1
ATOM 819 N N . THR A 1 107 ? 8.711 3.538 15.344 1.00 93.56 107 THR A N 1
ATOM 820 C CA . THR A 1 107 ? 8.755 4.836 14.695 1.00 93.56 107 THR A CA 1
ATOM 821 C C . THR A 1 107 ? 9.340 4.705 13.303 1.00 93.56 107 THR A C 1
ATOM 823 O O . THR A 1 107 ? 10.189 3.851 13.039 1.00 93.56 107 THR A O 1
ATOM 826 N N . VAL A 1 108 ? 8.862 5.569 12.417 1.00 94.06 108 VAL A N 1
ATOM 827 C CA . VAL A 1 108 ? 9.347 5.688 11.044 1.00 94.06 108 VAL A CA 1
ATOM 828 C C . VAL A 1 108 ? 9.836 7.104 10.796 1.00 94.06 108 VAL A C 1
ATOM 830 O O . VAL A 1 108 ? 9.284 8.069 11.324 1.00 94.06 108 VAL A O 1
ATOM 833 N N . SER A 1 109 ? 10.885 7.222 9.997 1.00 92.88 109 SER A N 1
ATOM 834 C CA . SER A 1 109 ? 11.387 8.489 9.462 1.00 92.88 109 SER A CA 1
ATOM 835 C C . SER A 1 109 ? 11.802 8.265 8.016 1.00 92.88 109 SER A C 1
ATOM 837 O O . SER A 1 109 ? 12.283 7.173 7.707 1.00 92.88 109 SER A O 1
ATOM 839 N N . ALA A 1 110 ? 11.656 9.266 7.148 1.00 93.31 110 ALA A N 1
ATOM 840 C CA . ALA A 1 110 ? 12.016 9.118 5.739 1.00 93.31 110 ALA A CA 1
ATOM 841 C C . ALA A 1 110 ? 13.481 8.668 5.570 1.00 93.31 110 ALA A C 1
ATOM 843 O O . ALA A 1 110 ? 14.369 9.129 6.294 1.00 93.31 110 ALA A O 1
ATOM 844 N N . GLN A 1 111 ? 13.729 7.750 4.630 1.00 90.44 111 GLN A N 1
ATOM 845 C CA . GLN A 1 111 ? 15.080 7.352 4.226 1.00 90.44 111 GLN A CA 1
ATOM 846 C C . GLN A 1 111 ? 15.721 8.404 3.311 1.00 90.44 111 GLN A C 1
ATOM 848 O O . GLN A 1 111 ? 16.896 8.727 3.483 1.00 90.44 111 GLN A O 1
ATOM 853 N N . GLY A 1 112 ? 14.947 8.948 2.366 1.00 85.62 112 GLY A N 1
ATOM 854 C CA . GLY A 1 112 ? 15.330 10.090 1.531 1.00 85.62 112 GLY A CA 1
ATOM 855 C C . GLY A 1 112 ? 15.064 11.438 2.213 1.00 85.62 112 GLY A C 1
ATOM 856 O O . GLY A 1 112 ? 14.694 11.487 3.383 1.00 85.62 112 GLY A O 1
ATOM 857 N N . GLN A 1 113 ? 15.215 12.547 1.472 1.00 87.88 113 GLN A N 1
ATOM 858 C CA . GLN A 1 113 ? 14.944 13.904 1.987 1.00 87.88 113 GLN A CA 1
ATOM 859 C C . GLN A 1 113 ? 13.515 14.065 2.523 1.00 87.88 113 GLN A C 1
ATOM 861 O O . GLN A 1 113 ? 13.289 14.777 3.502 1.00 87.88 113 GLN A O 1
ATOM 866 N N . SER A 1 114 ? 12.562 13.397 1.880 1.00 91.25 114 SER A N 1
ATOM 867 C CA . SER A 1 114 ? 11.174 13.310 2.311 1.00 91.25 114 SER A CA 1
ATOM 868 C C . SER A 1 114 ? 10.555 12.017 1.790 1.00 91.25 114 SER A C 1
ATOM 870 O O . SER A 1 114 ? 11.126 11.376 0.907 1.00 91.25 114 SER A O 1
ATOM 872 N N . ALA A 1 115 ? 9.404 11.641 2.333 1.00 93.12 115 ALA A N 1
ATOM 873 C CA . ALA A 1 115 ? 8.615 10.533 1.827 1.00 93.12 115 ALA A CA 1
ATOM 874 C C . ALA A 1 115 ? 7.115 10.853 1.858 1.00 93.12 115 ALA A C 1
ATOM 876 O O . ALA A 1 115 ? 6.653 11.543 2.776 1.00 93.12 115 ALA A O 1
ATOM 877 N N . PRO A 1 116 ? 6.355 10.368 0.866 1.00 94.56 116 PRO A N 1
ATOM 878 C CA . PRO A 1 116 ? 4.925 10.609 0.776 1.00 94.56 116 PRO A CA 1
ATOM 879 C C . PRO A 1 116 ? 4.148 9.826 1.832 1.00 94.56 116 PRO A C 1
ATOM 881 O O . PRO A 1 116 ? 4.464 8.683 2.162 1.00 94.56 116 PRO A O 1
ATOM 884 N N . VAL A 1 117 ? 3.080 10.451 2.320 1.00 95.25 117 VAL A N 1
ATOM 885 C CA . VAL A 1 117 ? 2.016 9.796 3.076 1.00 95.25 117 VAL A CA 1
ATOM 886 C C . VAL A 1 117 ? 0.821 9.644 2.150 1.00 95.25 117 VAL A C 1
ATOM 888 O O . VAL A 1 117 ? 0.193 10.637 1.770 1.00 95.25 117 VAL A O 1
ATOM 891 N N . TYR A 1 118 ? 0.497 8.404 1.816 1.00 93.44 118 TYR A N 1
ATOM 892 C CA . TYR A 1 118 ? -0.651 8.042 1.001 1.00 93.44 118 TYR A CA 1
ATOM 893 C C . TYR A 1 118 ? -1.910 7.933 1.858 1.00 93.44 118 TYR A C 1
ATOM 895 O O . TYR A 1 118 ? -1.855 7.490 3.005 1.00 93.44 118 TYR A O 1
ATOM 903 N N . SER A 1 119 ? -3.039 8.377 1.322 1.00 90.06 119 SER A N 1
ATOM 904 C CA . SER A 1 119 ? -4.354 8.214 1.938 1.00 90.06 119 SER A CA 1
ATOM 905 C C . SER A 1 119 ? -4.966 6.882 1.508 1.00 90.06 119 SER A C 1
ATOM 907 O O . SER A 1 119 ? -5.093 6.651 0.313 1.00 90.06 119 SER A O 1
ATOM 909 N N . ASP A 1 120 ? -5.383 6.033 2.449 1.00 86.00 120 ASP A N 1
ATOM 910 C CA . ASP A 1 120 ? -6.100 4.780 2.135 1.00 86.00 120 ASP A CA 1
ATOM 911 C C . ASP A 1 120 ? -7.552 4.999 1.671 1.00 86.00 120 ASP A C 1
ATOM 913 O O . ASP A 1 120 ? -8.169 4.102 1.106 1.00 86.00 120 ASP A O 1
ATOM 917 N N . GLU A 1 121 ? -8.099 6.199 1.870 1.00 86.00 121 GLU A N 1
ATOM 918 C CA . GLU A 1 121 ? -9.437 6.577 1.399 1.00 86.00 121 GLU A CA 1
ATOM 919 C C . GLU A 1 121 ? -9.439 7.047 -0.059 1.00 86.00 121 GLU A C 1
ATOM 921 O O . GLU A 1 121 ? -10.444 6.929 -0.758 1.00 86.00 121 GLU A O 1
ATOM 926 N N . THR A 1 122 ? -8.332 7.642 -0.511 1.00 82.81 122 THR A N 1
ATOM 927 C CA . THR A 1 122 ? -8.264 8.324 -1.815 1.00 82.81 122 THR A CA 1
ATOM 928 C C . THR A 1 122 ? -7.160 7.805 -2.728 1.00 82.81 122 THR A C 1
ATOM 930 O O . THR A 1 122 ? -7.128 8.180 -3.899 1.00 82.81 122 THR A O 1
ATOM 933 N N . ASN A 1 123 ? -6.251 6.978 -2.211 1.00 84.62 123 ASN A N 1
ATOM 934 C CA . ASN A 1 123 ? -5.027 6.512 -2.867 1.00 84.62 123 ASN A CA 1
ATOM 935 C C . ASN A 1 123 ? -4.130 7.643 -3.402 1.00 84.62 123 ASN A C 1
ATOM 937 O O . ASN A 1 123 ? -3.390 7.461 -4.366 1.00 84.62 123 ASN A O 1
ATOM 941 N N . ASN A 1 124 ? -4.204 8.826 -2.784 1.00 87.38 124 ASN A N 1
ATOM 942 C CA . ASN A 1 124 ? -3.420 10.003 -3.152 1.00 87.38 124 ASN A CA 1
ATOM 943 C C . ASN A 1 124 ? -2.439 10.394 -2.047 1.00 87.38 124 ASN A C 1
ATOM 945 O O . ASN A 1 124 ? -2.674 10.154 -0.860 1.00 87.38 124 ASN A O 1
ATOM 949 N N . VAL A 1 125 ? -1.366 11.087 -2.432 1.00 90.62 125 VAL A N 1
ATOM 950 C CA . VAL A 1 125 ? -0.450 11.726 -1.481 1.00 90.62 125 VAL A CA 1
ATOM 951 C C . VAL A 1 125 ? -1.160 12.897 -0.799 1.00 90.62 125 VAL A C 1
ATOM 953 O O . VAL A 1 125 ? -1.559 13.857 -1.458 1.00 90.62 125 VAL A O 1
ATOM 956 N N . GLN A 1 126 ? -1.294 12.841 0.526 1.00 89.44 126 GLN A N 1
ATOM 957 C CA . GLN A 1 126 ? -1.945 13.897 1.318 1.00 89.44 126 GLN A CA 1
ATOM 958 C C . GLN A 1 126 ? -0.952 14.825 2.027 1.00 89.44 126 GLN A C 1
ATOM 960 O O . GLN A 1 126 ? -1.257 15.987 2.283 1.00 89.44 126 GLN A O 1
ATOM 965 N N . GLN A 1 127 ? 0.238 14.324 2.358 1.00 91.44 127 GLN A N 1
ATOM 966 C CA . GLN A 1 127 ? 1.313 15.107 2.963 1.00 91.44 127 GLN A CA 1
ATOM 967 C C . GLN A 1 127 ? 2.659 14.417 2.743 1.00 91.44 127 GLN A C 1
ATOM 969 O O . GLN A 1 127 ? 2.716 13.264 2.318 1.00 91.44 127 GLN A O 1
ATOM 974 N N . MET A 1 128 ? 3.731 15.122 3.085 1.00 92.00 128 MET A N 1
ATOM 975 C CA . MET A 1 128 ? 5.087 14.585 3.116 1.00 92.00 128 MET A CA 1
ATOM 976 C C . MET A 1 128 ? 5.569 14.508 4.561 1.00 92.00 128 MET A C 1
ATOM 978 O O . MET A 1 128 ? 5.247 15.381 5.370 1.00 92.00 128 MET A O 1
ATOM 982 N N . ILE A 1 129 ? 6.380 13.501 4.864 1.00 92.81 129 ILE A N 1
ATOM 983 C CA . ILE A 1 129 ? 7.206 13.476 6.071 1.00 92.81 129 ILE A CA 1
ATOM 984 C C . ILE A 1 129 ? 8.663 13.727 5.698 1.00 92.81 129 ILE A C 1
ATOM 986 O O . ILE A 1 129 ? 9.130 13.243 4.668 1.00 92.81 129 ILE A O 1
ATOM 990 N N . ASN A 1 130 ? 9.382 14.499 6.510 1.00 88.75 130 ASN A N 1
ATOM 991 C CA . ASN A 1 130 ? 10.755 14.898 6.206 1.00 88.75 130 ASN A CA 1
ATOM 992 C C . ASN A 1 130 ? 11.779 13.957 6.844 1.00 88.75 130 ASN A C 1
ATOM 994 O O . ASN A 1 130 ? 11.512 13.286 7.844 1.00 88.75 130 ASN A O 1
ATOM 998 N N . TYR A 1 131 ? 12.983 13.944 6.277 1.00 85.75 131 TYR A N 1
ATOM 999 C CA . TYR A 1 131 ? 14.133 13.289 6.887 1.00 85.75 131 TYR A CA 1
ATOM 1000 C C . TYR A 1 131 ? 14.389 13.815 8.306 1.00 85.75 131 TYR A C 1
ATOM 1002 O O . TYR A 1 131 ? 14.381 15.021 8.548 1.00 85.75 131 TYR A O 1
ATOM 1010 N N . GLY A 1 132 ? 14.682 12.905 9.235 1.00 80.19 132 GLY A N 1
ATOM 1011 C CA . GLY A 1 132 ? 15.007 13.231 10.627 1.00 80.19 132 GLY A CA 1
ATOM 1012 C C . GLY A 1 132 ? 13.798 13.359 11.557 1.00 80.19 132 GLY A C 1
ATOM 1013 O O . GLY A 1 132 ? 13.958 13.160 12.763 1.00 80.19 132 GLY A O 1
ATOM 1014 N N . ASP A 1 133 ? 12.599 13.586 11.017 1.00 89.88 133 ASP A N 1
ATOM 1015 C CA . ASP A 1 133 ? 11.363 13.586 11.796 1.00 89.88 133 ASP A CA 1
ATOM 1016 C C . ASP A 1 133 ? 10.883 12.148 12.026 1.00 89.88 133 ASP A C 1
ATOM 1018 O O . ASP A 1 133 ? 10.744 11.355 11.092 1.00 89.88 133 ASP A O 1
ATOM 1022 N N . ALA A 1 134 ? 10.637 11.799 13.290 1.00 91.06 134 ALA A N 1
ATOM 1023 C CA . ALA A 1 134 ? 10.171 10.472 13.677 1.00 91.06 134 ALA A CA 1
ATOM 1024 C C . ALA A 1 134 ? 8.664 10.479 13.962 1.00 91.06 134 ALA A C 1
ATOM 1026 O O . ALA A 1 134 ? 8.185 11.184 14.853 1.00 91.06 134 ALA A O 1
ATOM 1027 N N . TYR A 1 135 ? 7.933 9.622 13.258 1.00 92.44 135 TYR A N 1
ATOM 1028 C CA . TYR A 1 135 ? 6.489 9.460 13.376 1.00 92.44 135 TYR A CA 1
ATOM 1029 C C . TYR A 1 135 ? 6.173 8.162 14.100 1.00 92.44 135 TYR A C 1
ATOM 1031 O O . TYR A 1 135 ? 6.775 7.125 13.828 1.00 92.44 135 TYR A O 1
ATOM 1039 N N . LYS A 1 136 ? 5.228 8.216 15.041 1.00 91.62 136 LYS A N 1
ATOM 1040 C CA . LYS A 1 136 ? 4.743 7.016 15.726 1.00 91.62 136 LYS A CA 1
ATOM 1041 C C . LYS A 1 136 ? 3.849 6.224 14.790 1.00 91.62 136 LYS A C 1
ATOM 1043 O O . LYS A 1 136 ? 2.959 6.796 14.169 1.00 91.62 136 LYS A O 1
ATOM 1048 N N . VAL A 1 137 ? 4.058 4.916 14.768 1.00 90.62 137 VAL A N 1
ATOM 1049 C CA . VAL A 1 137 ? 3.255 4.003 13.965 1.00 90.62 137 VAL A CA 1
ATOM 1050 C C . VAL A 1 137 ? 2.043 3.527 14.758 1.00 90.62 137 VAL A C 1
ATOM 1052 O O . VAL A 1 137 ? 2.180 3.004 15.866 1.00 90.62 137 VAL A O 1
ATOM 1055 N N . GLY A 1 138 ? 0.853 3.709 14.185 1.00 84.69 138 GLY A N 1
ATOM 1056 C CA . GLY A 1 138 ? -0.401 3.188 14.737 1.00 84.69 138 GLY A CA 1
ATOM 1057 C C . GLY A 1 138 ? -0.627 1.721 14.377 1.00 84.69 138 GLY A C 1
ATOM 1058 O O . GLY A 1 138 ? -0.814 0.880 15.257 1.00 84.69 138 GLY A O 1
ATOM 1059 N N . ARG A 1 139 ? -0.561 1.426 13.079 1.00 87.50 139 ARG A N 1
ATOM 1060 C CA . ARG A 1 139 ? -0.799 0.114 12.467 1.00 87.50 139 ARG A CA 1
ATOM 1061 C C . ARG A 1 139 ? 0.330 -0.227 11.505 1.00 87.50 139 ARG A C 1
ATOM 1063 O O . ARG A 1 139 ? 0.948 0.671 10.930 1.00 87.50 139 ARG A O 1
ATOM 1070 N N . ILE A 1 140 ? 0.580 -1.520 11.353 1.00 88.88 140 ILE A N 1
ATOM 1071 C CA . ILE A 1 140 ? 1.533 -2.070 10.390 1.00 88.88 140 ILE A CA 1
ATOM 1072 C C . ILE A 1 140 ? 0.752 -3.066 9.553 1.00 88.88 140 ILE A C 1
ATOM 1074 O O . ILE A 1 140 ? 0.156 -3.976 10.125 1.00 88.88 140 ILE A O 1
ATOM 1078 N N . VAL A 1 141 ? 0.753 -2.878 8.240 1.00 88.00 141 VAL A N 1
ATOM 1079 C CA . VAL A 1 141 ? 0.093 -3.780 7.297 1.00 88.00 141 VAL A CA 1
ATOM 1080 C C . VAL A 1 141 ? 1.142 -4.383 6.375 1.00 88.00 141 VAL A C 1
ATOM 1082 O O . VAL A 1 141 ? 1.986 -3.656 5.861 1.00 88.00 141 VAL A O 1
ATOM 1085 N N . GLU A 1 142 ? 1.085 -5.694 6.184 1.00 85.56 142 GLU A N 1
ATOM 1086 C CA . GLU A 1 142 ? 1.780 -6.429 5.131 1.00 85.56 142 GLU A CA 1
ATOM 1087 C C . GLU A 1 142 ? 0.739 -6.919 4.115 1.00 85.56 142 GLU A C 1
ATOM 1089 O O . GLU A 1 142 ? -0.301 -7.458 4.502 1.00 85.56 142 GLU A O 1
ATOM 1094 N N . ASN A 1 143 ? 0.992 -6.713 2.825 1.00 77.62 143 ASN A N 1
ATOM 1095 C CA . ASN A 1 143 ? 0.127 -7.238 1.766 1.00 77.62 143 ASN A CA 1
ATOM 1096 C C . ASN A 1 143 ? 0.583 -8.631 1.284 1.00 77.62 143 ASN A C 1
ATOM 1098 O O . ASN A 1 143 ? 1.586 -9.175 1.745 1.00 77.62 143 ASN A O 1
ATOM 1102 N N . GLU A 1 144 ? -0.145 -9.222 0.340 1.00 80.00 144 GLU A N 1
ATOM 1103 C CA . GLU A 1 144 ? 0.133 -10.543 -0.243 1.00 80.00 144 GLU A CA 1
ATOM 1104 C C . GLU A 1 144 ? 1.502 -10.645 -0.935 1.00 80.00 144 GLU A C 1
ATOM 1106 O O . GLU A 1 144 ? 2.029 -11.744 -1.111 1.00 80.00 144 GLU A O 1
ATOM 1111 N N . TYR A 1 145 ? 2.094 -9.504 -1.291 1.00 76.94 145 TYR A N 1
ATOM 1112 C CA . TYR A 1 145 ? 3.406 -9.403 -1.924 1.00 76.94 145 TYR A CA 1
ATOM 1113 C C . TYR A 1 145 ? 4.547 -9.221 -0.909 1.00 76.94 145 TYR A C 1
ATOM 1115 O O . TYR A 1 145 ? 5.702 -9.066 -1.306 1.00 76.94 145 TYR A O 1
ATOM 1123 N N . GLY A 1 146 ?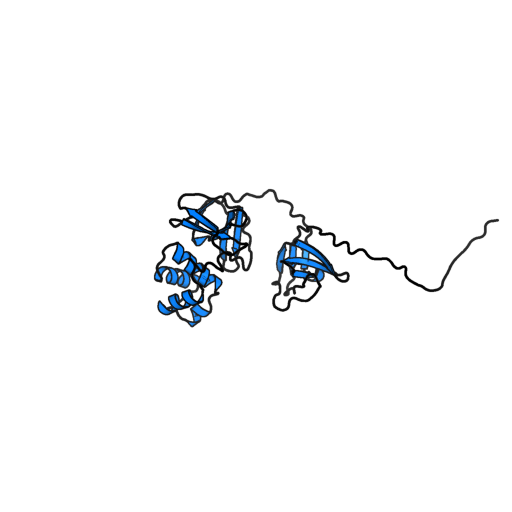 4.246 -9.228 0.395 1.00 76.12 146 GLY A N 1
ATOM 1124 C CA . GLY A 1 146 ? 5.227 -9.007 1.462 1.00 76.12 146 GLY A CA 1
ATOM 1125 C C . GLY A 1 146 ? 5.664 -7.545 1.604 1.00 76.12 146 GLY A C 1
ATOM 1126 O O . GLY A 1 146 ? 6.707 -7.264 2.196 1.00 76.12 146 GLY A O 1
ATOM 1127 N N . GLN A 1 147 ? 4.904 -6.603 1.037 1.00 83.19 147 GLN A N 1
ATOM 1128 C CA . GLN A 1 147 ? 5.193 -5.173 1.126 1.00 83.19 147 GLN A CA 1
ATOM 1129 C C . GLN A 1 147 ? 4.591 -4.601 2.406 1.00 83.19 147 GLN A C 1
ATOM 1131 O O . GLN A 1 147 ? 3.426 -4.848 2.722 1.00 83.19 147 GLN A O 1
ATOM 1136 N N . TYR A 1 148 ? 5.380 -3.802 3.122 1.00 89.00 148 TYR A N 1
ATOM 1137 C CA . TYR A 1 148 ? 4.987 -3.230 4.405 1.00 89.00 148 TYR A CA 1
ATOM 1138 C C . TYR A 1 148 ? 4.531 -1.779 4.271 1.00 89.00 148 TYR A C 1
ATOM 1140 O O . TYR A 1 148 ? 5.190 -0.955 3.635 1.00 89.00 148 TYR A O 1
ATOM 1148 N N . PHE A 1 149 ? 3.455 -1.442 4.975 1.00 94.94 149 PHE A N 1
ATOM 1149 C CA . PHE A 1 149 ? 2.901 -0.099 5.074 1.00 94.94 149 PHE A CA 1
ATOM 1150 C C . PHE A 1 149 ? 2.708 0.282 6.541 1.00 94.94 149 PHE A C 1
ATOM 1152 O O . PHE A 1 149 ? 2.225 -0.508 7.357 1.00 94.94 149 PHE A O 1
ATOM 1159 N N . TYR A 1 150 ? 3.069 1.518 6.883 1.00 95.00 150 TYR A N 1
ATOM 1160 C CA . TYR A 1 150 ? 3.054 2.007 8.260 1.00 95.00 150 TYR A CA 1
ATOM 1161 C C . TYR A 1 150 ? 2.107 3.192 8.398 1.00 95.00 150 TYR A C 1
ATOM 1163 O O . TYR A 1 150 ? 2.275 4.217 7.736 1.00 95.00 150 TYR A O 1
ATOM 1171 N N . GLN A 1 151 ? 1.126 3.074 9.290 1.00 95.06 151 GLN A N 1
ATOM 1172 C CA . GLN A 1 151 ? 0.161 4.139 9.529 1.00 95.06 151 GLN A CA 1
ATOM 1173 C C . GLN A 1 151 ? 0.771 5.234 10.410 1.00 95.06 151 GLN A C 1
ATOM 1175 O O . GLN A 1 151 ? 1.142 4.977 11.558 1.00 95.06 151 GLN A O 1
ATOM 1180 N N . VAL A 1 152 ? 0.814 6.463 9.900 1.00 92.62 152 VAL A N 1
ATOM 1181 C CA . VAL A 1 152 ? 1.369 7.652 10.578 1.00 92.62 152 VAL A CA 1
ATOM 1182 C C . VAL A 1 152 ? 0.309 8.711 10.911 1.00 92.62 152 VAL A C 1
ATOM 1184 O O . VAL A 1 152 ? 0.585 9.652 11.655 1.00 92.62 152 VAL A O 1
ATOM 1187 N N . SER A 1 153 ? -0.913 8.564 10.392 1.00 89.94 153 SER A N 1
ATOM 1188 C CA . SER A 1 153 ? -2.089 9.379 10.737 1.00 89.94 153 SER A CA 1
ATOM 1189 C C . SER A 1 153 ? -3.382 8.566 10.564 1.00 89.94 153 SER A C 1
ATOM 1191 O O . SER A 1 153 ? -3.318 7.397 10.202 1.00 89.94 153 SER A O 1
ATOM 1193 N N . GLY A 1 154 ? -4.561 9.149 10.824 1.00 85.75 154 GLY A N 1
ATOM 1194 C CA . GLY A 1 154 ? -5.843 8.419 10.799 1.00 85.75 154 GLY A CA 1
ATOM 1195 C C . GLY A 1 154 ? -6.080 7.586 9.531 1.00 85.75 154 GLY A C 1
ATOM 1196 O O . GLY A 1 154 ? -6.429 6.417 9.639 1.00 85.75 154 GLY A O 1
ATOM 1197 N N . HIS A 1 155 ? -5.779 8.160 8.367 1.00 87.94 155 HIS A N 1
ATOM 1198 C CA . HIS A 1 155 ? -5.901 7.525 7.047 1.00 87.94 155 HIS A CA 1
ATOM 1199 C C . HIS A 1 155 ? -4.582 7.550 6.266 1.00 87.94 155 HIS A C 1
ATOM 1201 O O . HIS A 1 155 ? -4.564 7.396 5.054 1.00 87.94 155 HIS A O 1
ATOM 1207 N N . GLY A 1 156 ? -3.462 7.846 6.936 1.00 92.44 156 GLY A N 1
ATOM 1208 C CA . GLY A 1 156 ? -2.182 8.113 6.285 1.00 92.44 156 GLY A CA 1
ATOM 1209 C C . GLY A 1 156 ? -1.149 7.029 6.474 1.00 92.44 156 GLY A C 1
ATOM 1210 O O . GLY A 1 156 ? -0.813 6.690 7.609 1.00 92.44 156 GLY A O 1
ATOM 1211 N N . TRP A 1 157 ? -0.596 6.572 5.356 1.00 96.88 157 TRP A N 1
ATOM 1212 C CA . TRP A 1 157 ? 0.299 5.430 5.266 1.00 96.88 157 TRP A CA 1
ATOM 1213 C C . TRP A 1 157 ? 1.579 5.780 4.521 1.00 96.88 157 TRP A C 1
ATOM 1215 O O . TRP A 1 157 ? 1.544 6.391 3.456 1.00 96.88 157 TRP A O 1
ATOM 1225 N N . VAL A 1 158 ? 2.715 5.373 5.078 1.00 96.44 158 VAL A N 1
ATOM 1226 C CA . VAL A 1 158 ? 4.014 5.439 4.401 1.00 96.44 158 VAL A CA 1
ATOM 1227 C C . VAL A 1 158 ? 4.444 4.049 3.952 1.00 96.44 158 VAL A C 1
ATOM 1229 O O . VAL A 1 158 ? 4.137 3.051 4.610 1.00 96.44 158 VAL A O 1
ATOM 1232 N N . VAL A 1 159 ? 5.172 3.999 2.840 1.00 95.19 159 VAL A N 1
ATOM 1233 C CA . VAL A 1 159 ? 5.711 2.768 2.251 1.00 95.19 159 VAL A CA 1
ATOM 1234 C C . VAL A 1 159 ? 6.991 2.356 2.973 1.00 95.19 159 VAL A C 1
ATOM 1236 O O . VAL A 1 159 ? 7.899 3.171 3.133 1.00 95.19 159 VAL A O 1
ATOM 1239 N N . GLY A 1 160 ? 7.075 1.095 3.396 1.00 91.69 160 GLY A N 1
ATOM 1240 C CA . GLY A 1 160 ? 8.151 0.574 4.236 1.00 91.69 160 GLY A CA 1
ATOM 1241 C C . GLY A 1 160 ? 9.548 0.747 3.656 1.00 91.69 160 GLY A C 1
ATOM 1242 O O . GLY A 1 160 ? 10.425 1.242 4.359 1.00 91.69 160 GLY A O 1
ATOM 1243 N N . ASP A 1 161 ? 9.743 0.452 2.370 1.00 90.25 161 ASP A N 1
ATOM 1244 C CA . ASP A 1 161 ? 11.065 0.562 1.729 1.00 90.25 161 ASP A CA 1
ATOM 1245 C C . ASP A 1 161 ? 11.538 2.009 1.523 1.00 90.25 161 ASP A C 1
ATOM 1247 O O . ASP A 1 161 ? 12.696 2.252 1.185 1.00 90.25 161 ASP A O 1
ATOM 1251 N N . MET A 1 162 ? 10.669 2.992 1.770 1.00 92.00 162 MET A N 1
ATOM 1252 C CA . MET A 1 162 ? 11.042 4.406 1.808 1.00 92.00 162 MET A CA 1
ATOM 1253 C C . MET A 1 162 ? 11.418 4.870 3.231 1.00 92.00 162 MET A C 1
ATOM 1255 O O . MET A 1 162 ? 11.802 6.031 3.408 1.00 92.00 162 MET A O 1
ATOM 1259 N N . MET A 1 163 ? 11.280 4.013 4.254 1.00 93.62 163 MET A N 1
ATOM 1260 C CA . MET A 1 163 ? 11.397 4.370 5.672 1.00 93.62 163 MET A CA 1
ATOM 1261 C C . MET A 1 163 ? 12.621 3.770 6.363 1.00 93.62 163 MET A C 1
ATOM 1263 O O . MET A 1 163 ? 12.913 2.583 6.277 1.00 93.62 163 MET A O 1
ATOM 1267 N N . ASN A 1 164 ? 13.239 4.575 7.225 1.00 91.62 164 ASN A N 1
ATOM 1268 C CA . ASN A 1 164 ? 14.038 4.071 8.334 1.00 91.62 164 ASN A CA 1
ATOM 1269 C C . ASN A 1 164 ? 13.105 3.659 9.480 1.00 91.62 164 ASN A C 1
ATOM 1271 O O . ASN A 1 164 ? 12.428 4.513 10.062 1.00 91.62 164 ASN A O 1
ATOM 1275 N N . ILE A 1 165 ? 13.103 2.374 9.832 1.00 90.88 165 ILE A N 1
ATOM 1276 C CA . ILE A 1 165 ? 12.237 1.801 10.869 1.00 90.88 165 ILE A CA 1
ATOM 1277 C C . ILE A 1 165 ? 13.043 1.586 12.156 1.00 90.88 165 ILE A C 1
ATOM 1279 O O . ILE A 1 165 ? 14.148 1.041 12.135 1.00 90.88 165 ILE A O 1
ATOM 1283 N N . LYS A 1 166 ? 12.492 2.003 13.299 1.00 90.44 166 LYS A N 1
ATOM 1284 C CA . LYS A 1 166 ? 13.056 1.755 14.636 1.00 90.44 166 LYS A CA 1
ATOM 1285 C C . LYS A 1 166 ? 11.993 1.181 15.556 1.00 90.44 166 LYS A C 1
ATOM 1287 O O . LYS A 1 166 ? 10.828 1.518 15.409 1.00 90.44 166 LYS A O 1
ATOM 1292 N N . GLY A 1 167 ? 12.405 0.390 16.544 1.00 86.50 167 GLY A N 1
ATOM 1293 C CA . GLY A 1 167 ? 11.500 -0.259 17.499 1.00 86.50 167 GLY A CA 1
ATOM 1294 C C . GLY A 1 167 ? 11.190 -1.705 17.119 1.00 86.50 167 GLY A C 1
ATOM 1295 O O . GLY A 1 167 ? 11.815 -2.271 16.224 1.00 86.50 167 GLY A O 1
ATOM 1296 N N . ASN A 1 168 ? 10.249 -2.316 17.831 1.00 80.19 168 ASN A N 1
ATOM 1297 C CA . ASN A 1 168 ? 9.872 -3.712 17.654 1.00 80.19 168 ASN A CA 1
ATOM 1298 C C . ASN A 1 168 ? 8.470 -3.794 17.047 1.00 80.19 168 ASN A C 1
ATOM 1300 O O . ASN A 1 168 ? 7.479 -3.524 17.728 1.00 80.19 168 ASN A O 1
ATOM 1304 N N . ALA A 1 169 ? 8.385 -4.215 15.784 1.00 79.25 169 ALA A N 1
ATOM 1305 C CA . ALA A 1 169 ? 7.107 -4.478 15.134 1.00 79.25 169 ALA A CA 1
ATOM 1306 C C . ALA A 1 169 ? 6.384 -5.651 15.814 1.00 79.25 169 ALA A C 1
ATOM 1308 O O . ALA A 1 169 ? 6.950 -6.726 16.022 1.00 79.25 169 ALA A O 1
ATOM 1309 N N . ARG A 1 170 ? 5.127 -5.428 16.192 1.00 75.94 170 ARG A N 1
ATOM 1310 C CA . ARG A 1 170 ? 4.212 -6.401 16.793 1.00 75.94 170 ARG A CA 1
ATOM 1311 C C . ARG A 1 170 ? 2.826 -6.204 16.178 1.00 75.94 170 ARG A C 1
ATOM 1313 O O . ARG A 1 170 ? 2.476 -5.103 15.769 1.00 75.94 170 ARG A O 1
ATOM 1320 N N . ASN A 1 171 ? 2.006 -7.253 16.157 1.00 77.56 171 ASN A N 1
ATOM 1321 C CA . ASN A 1 171 ? 0.646 -7.178 15.602 1.00 77.56 171 ASN A CA 1
ATOM 1322 C C . ASN A 1 171 ? 0.632 -6.648 14.152 1.00 77.56 171 ASN A C 1
ATOM 1324 O O . ASN A 1 171 ? -0.107 -5.717 13.846 1.00 77.56 171 ASN A O 1
ATOM 1328 N N . ILE A 1 172 ? 1.500 -7.197 13.297 1.00 80.94 172 ILE A N 1
ATOM 1329 C CA . ILE A 1 172 ? 1.467 -6.921 11.857 1.00 80.94 172 ILE A CA 1
ATOM 1330 C C . ILE A 1 172 ? 0.155 -7.499 11.321 1.00 80.94 172 ILE A C 1
ATOM 1332 O O . ILE A 1 172 ? -0.157 -8.667 11.557 1.00 80.94 172 ILE A O 1
ATOM 1336 N N . GLU A 1 173 ? -0.641 -6.653 10.681 1.00 82.12 173 GLU A N 1
ATOM 1337 C CA . GLU A 1 173 ? -1.884 -7.031 10.023 1.00 82.12 173 GLU A CA 1
ATOM 1338 C C . GLU A 1 173 ? -1.557 -7.522 8.610 1.00 82.12 173 GLU A C 1
ATOM 1340 O O . GLU A 1 173 ? -0.781 -6.879 7.912 1.00 82.12 173 GLU A O 1
ATOM 1345 N N . HIS A 1 174 ? -2.152 -8.631 8.173 1.00 79.94 174 HIS A N 1
ATOM 1346 C CA . HIS A 1 174 ? -2.012 -9.107 6.795 1.00 79.94 174 HIS A CA 1
ATOM 1347 C C . HIS A 1 174 ? -3.301 -8.794 6.039 1.00 79.94 174 HIS A C 1
ATOM 1349 O O . HIS A 1 174 ? -4.358 -9.317 6.399 1.00 79.94 174 HIS A O 1
ATOM 1355 N N . ILE A 1 175 ? -3.233 -7.908 5.045 1.00 77.25 175 ILE A N 1
ATOM 1356 C CA . ILE A 1 175 ? -4.405 -7.436 4.296 1.00 77.25 175 ILE A CA 1
ATOM 1357 C C . ILE A 1 175 ? -4.098 -7.513 2.803 1.00 77.25 175 ILE A C 1
ATOM 1359 O O . ILE A 1 175 ? -3.304 -6.727 2.287 1.00 77.25 175 ILE A O 1
ATOM 1363 N N . ASN A 1 176 ? -4.760 -8.442 2.112 1.00 76.69 176 ASN A N 1
ATOM 1364 C CA . ASN A 1 176 ? -4.624 -8.584 0.664 1.00 76.69 176 ASN A CA 1
ATOM 1365 C C . ASN A 1 176 ? -5.203 -7.362 -0.061 1.00 76.69 176 ASN A C 1
ATOM 1367 O O . ASN A 1 176 ? -6.227 -6.815 0.358 1.00 76.69 176 ASN A O 1
ATOM 1371 N N . GLY A 1 177 ? -4.557 -6.940 -1.143 1.00 78.44 177 GLY A N 1
ATOM 1372 C CA . GLY A 1 177 ? -4.922 -5.758 -1.918 1.00 78.44 177 GLY A CA 1
ATOM 1373 C C . GLY A 1 177 ? -4.670 -4.432 -1.195 1.00 78.44 177 GLY A C 1
ATOM 1374 O O . GLY A 1 177 ? -5.081 -3.381 -1.690 1.00 78.44 177 GLY A O 1
ATOM 1375 N N . PHE A 1 178 ? -4.016 -4.434 -0.025 1.00 85.88 178 PHE A N 1
ATOM 1376 C CA . PHE A 1 178 ? -3.683 -3.190 0.662 1.00 85.88 178 PHE A CA 1
ATOM 1377 C C . PHE A 1 178 ? -2.562 -2.462 -0.082 1.00 85.88 178 PHE A C 1
ATOM 1379 O O . PHE A 1 178 ? -1.381 -2.786 0.055 1.00 85.88 178 PHE A O 1
ATOM 1386 N N . PHE A 1 179 ? -2.956 -1.476 -0.889 1.00 89.38 179 PHE A N 1
ATOM 1387 C CA . PHE A 1 179 ? -2.050 -0.766 -1.781 1.00 89.38 179 PHE A CA 1
ATOM 1388 C C . PHE A 1 179 ? -2.411 0.727 -1.905 1.00 89.38 179 PHE A C 1
ATOM 1390 O O . PHE A 1 179 ? -2.891 1.184 -2.943 1.00 89.38 179 PHE A O 1
ATOM 1397 N N . PRO A 1 180 ? -2.179 1.536 -0.851 1.00 92.12 180 PRO A N 1
ATOM 1398 C CA . PRO A 1 180 ? -2.618 2.937 -0.804 1.00 92.12 180 PRO A CA 1
ATOM 1399 C C . PRO A 1 180 ? -1.906 3.855 -1.817 1.00 92.12 180 PRO A C 1
ATOM 1401 O O . PRO A 1 180 ? -2.265 5.021 -1.950 1.00 92.12 180 PRO A O 1
ATOM 1404 N N . MET A 1 181 ? -0.903 3.351 -2.540 1.00 89.44 181 MET A N 1
ATOM 1405 C CA . MET A 1 181 ? -0.163 4.079 -3.577 1.00 89.44 181 MET A CA 1
ATOM 1406 C C . MET A 1 181 ? -0.630 3.783 -5.013 1.00 89.44 181 MET A C 1
ATOM 1408 O O . MET A 1 181 ? -0.028 4.297 -5.952 1.00 89.44 181 MET A O 1
ATOM 1412 N N . ALA A 1 182 ? -1.701 2.995 -5.189 1.00 85.81 182 ALA A N 1
ATOM 1413 C CA . ALA A 1 182 ? -2.199 2.533 -6.493 1.00 85.81 182 ALA A CA 1
ATOM 1414 C C . ALA A 1 182 ? -2.395 3.648 -7.539 1.00 85.81 182 ALA A C 1
ATOM 1416 O O . ALA A 1 182 ? -2.248 3.419 -8.735 1.00 85.81 182 ALA A O 1
ATOM 1417 N N . ASN A 1 183 ? -2.712 4.868 -7.098 1.00 74.81 183 ASN A N 1
ATOM 1418 C CA . ASN A 1 183 ? -3.044 5.988 -7.978 1.00 74.81 183 ASN A CA 1
ATOM 1419 C C . ASN A 1 183 ? -2.010 7.125 -7.941 1.00 74.81 183 ASN A C 1
ATOM 1421 O O . ASN A 1 183 ? -2.350 8.251 -8.305 1.00 74.81 183 ASN A O 1
ATOM 1425 N N . ASP A 1 184 ? -0.761 6.888 -7.518 1.00 79.00 184 ASP A N 1
ATOM 1426 C CA . ASP A 1 184 ? 0.271 7.937 -7.578 1.00 79.00 184 ASP A CA 1
ATOM 1427 C C . ASP A 1 184 ? 0.738 8.190 -9.017 1.00 79.00 184 ASP A C 1
ATOM 1429 O O . ASP A 1 184 ? 1.830 7.816 -9.426 1.00 79.00 184 ASP A O 1
ATOM 1433 N N . THR A 1 185 ? -0.096 8.867 -9.801 1.00 70.31 185 THR A N 1
ATOM 1434 C CA . THR A 1 185 ? 0.195 9.203 -11.199 1.00 70.31 185 THR A CA 1
ATOM 1435 C C . THR A 1 185 ? 1.140 10.394 -11.344 1.00 70.31 185 THR A C 1
ATOM 1437 O O . THR A 1 185 ? 1.456 10.788 -12.464 1.00 70.31 185 THR A O 1
ATOM 1440 N N . LYS A 1 186 ? 1.504 11.061 -10.242 1.00 73.94 186 LYS A N 1
ATOM 1441 C CA . LYS A 1 186 ? 2.295 12.299 -10.275 1.00 73.94 186 LYS A CA 1
ATOM 1442 C C . LYS A 1 186 ? 3.759 12.059 -9.922 1.00 73.94 186 LYS A C 1
ATOM 1444 O O . LYS A 1 186 ? 4.619 12.753 -10.460 1.00 73.94 186 LYS A O 1
ATOM 1449 N N . HIS A 1 187 ? 4.027 11.138 -9.004 1.00 74.31 187 HIS A N 1
ATOM 1450 C CA . HIS A 1 187 ? 5.382 10.830 -8.545 1.00 74.31 187 HIS A CA 1
ATOM 1451 C C . HIS A 1 187 ? 5.689 9.330 -8.611 1.00 74.31 187 HIS A C 1
ATOM 1453 O O . HIS A 1 187 ? 6.860 8.948 -8.610 1.00 74.31 187 HIS A O 1
ATOM 1459 N N . GLY A 1 188 ? 4.654 8.493 -8.688 1.00 75.12 188 GLY A N 1
ATOM 1460 C CA . GLY A 1 188 ? 4.780 7.077 -8.978 1.00 75.12 188 GLY A CA 1
ATOM 1461 C C . GLY A 1 188 ? 4.890 6.799 -10.469 1.00 75.12 188 GLY A C 1
ATOM 1462 O O . GLY A 1 188 ? 4.694 7.673 -11.315 1.00 75.12 188 GLY A O 1
ATOM 1463 N N . ILE A 1 189 ? 5.240 5.557 -10.769 1.00 81.81 189 ILE A N 1
ATOM 1464 C CA . ILE A 1 189 ? 5.292 5.017 -12.124 1.00 81.81 189 ILE A CA 1
ATOM 1465 C C . ILE A 1 189 ? 4.165 4.002 -12.283 1.00 81.81 189 ILE A C 1
ATOM 1467 O O . ILE A 1 189 ? 3.863 3.254 -11.353 1.00 81.81 189 ILE A O 1
ATOM 1471 N N . ASN A 1 190 ? 3.504 3.996 -13.436 1.00 86.44 190 ASN A N 1
ATOM 1472 C CA . ASN A 1 190 ? 2.540 2.940 -13.743 1.00 86.44 190 ASN A CA 1
ATOM 1473 C C . ASN A 1 190 ? 3.284 1.653 -14.149 1.00 86.44 190 ASN A C 1
ATOM 1475 O O . ASN A 1 190 ? 4.430 1.709 -14.594 1.00 86.44 190 ASN A O 1
ATOM 1479 N N . ALA A 1 191 ? 2.632 0.499 -14.000 1.00 87.44 191 ALA A N 1
ATOM 1480 C CA . ALA A 1 191 ? 3.251 -0.795 -14.280 1.00 87.44 191 ALA A CA 1
ATOM 1481 C C . ALA A 1 191 ? 3.759 -0.912 -15.729 1.00 87.44 191 ALA A C 1
ATOM 1483 O O . ALA A 1 191 ? 4.890 -1.341 -15.937 1.00 87.44 191 ALA A O 1
ATOM 1484 N N . ASP A 1 192 ? 2.987 -0.452 -16.719 1.00 88.75 192 ASP A N 1
ATOM 1485 C CA . ASP A 1 192 ? 3.375 -0.505 -18.137 1.00 88.75 192 ASP A CA 1
ATOM 1486 C C . ASP A 1 192 ? 4.678 0.258 -18.424 1.00 88.75 192 ASP A C 1
ATOM 1488 O O . ASP A 1 192 ? 5.533 -0.182 -19.197 1.00 88.75 192 ASP A O 1
ATOM 1492 N N . GLU A 1 193 ? 4.850 1.430 -17.818 1.00 89.00 193 GLU A N 1
ATOM 1493 C CA . GLU A 1 193 ? 6.058 2.237 -17.958 1.00 89.00 193 GLU A CA 1
ATOM 1494 C C . GLU A 1 193 ? 7.261 1.540 -17.311 1.00 89.00 193 GLU A C 1
ATOM 1496 O O . GLU A 1 193 ? 8.333 1.484 -17.916 1.00 89.00 193 GLU A O 1
ATOM 1501 N N . GLU A 1 194 ? 7.068 0.920 -16.147 1.00 86.94 194 GLU A N 1
ATOM 1502 C CA . GLU A 1 194 ? 8.101 0.134 -15.472 1.00 86.94 194 GLU A CA 1
ATOM 1503 C C . GLU A 1 194 ? 8.524 -1.094 -16.298 1.00 86.94 194 GLU A C 1
ATOM 1505 O O . GLU A 1 194 ? 9.718 -1.342 -16.483 1.00 86.94 194 GLU A O 1
ATOM 1510 N N . VAL A 1 195 ? 7.568 -1.818 -16.891 1.00 89.44 195 VAL A N 1
ATOM 1511 C CA . VAL A 1 195 ? 7.842 -2.932 -17.817 1.00 89.44 195 VAL A CA 1
ATOM 1512 C C . VAL A 1 195 ? 8.745 -2.475 -18.962 1.00 89.44 195 VAL A C 1
ATOM 1514 O O . VAL A 1 195 ? 9.754 -3.119 -19.262 1.00 89.44 195 VAL A O 1
ATOM 1517 N N . ASN A 1 196 ? 8.421 -1.335 -19.582 1.00 91.25 196 ASN A N 1
ATOM 1518 C CA . ASN A 1 196 ? 9.214 -0.780 -20.678 1.00 91.25 196 ASN A CA 1
ATOM 1519 C C . ASN A 1 196 ? 10.642 -0.420 -20.239 1.00 91.25 196 ASN A C 1
ATOM 1521 O O . ASN A 1 196 ? 11.590 -0.647 -20.996 1.00 91.25 196 ASN A O 1
ATOM 1525 N N . ILE A 1 197 ? 10.815 0.109 -19.024 1.00 87.19 197 ILE A N 1
ATOM 1526 C CA . ILE A 1 197 ? 12.134 0.427 -18.461 1.00 87.19 197 ILE A CA 1
ATOM 1527 C C . ILE A 1 197 ? 12.958 -0.843 -18.240 1.00 87.19 197 ILE A C 1
ATOM 1529 O O . ILE A 1 197 ? 14.132 -0.881 -18.629 1.00 87.19 197 ILE A O 1
ATOM 1533 N N . LEU A 1 198 ? 12.371 -1.885 -17.645 1.00 85.88 198 LEU A N 1
ATOM 1534 C CA . LEU A 1 198 ? 13.073 -3.136 -17.350 1.00 85.88 198 LEU A CA 1
ATOM 1535 C C . LEU A 1 198 ? 13.494 -3.854 -18.636 1.00 85.88 198 LEU A C 1
ATOM 1537 O O . LEU A 1 198 ? 14.670 -4.191 -18.788 1.00 85.88 198 LEU A O 1
ATOM 1541 N N . ILE A 1 199 ? 12.578 -4.013 -19.596 1.00 89.31 199 ILE A N 1
ATOM 1542 C CA . ILE A 1 199 ? 12.877 -4.629 -20.899 1.00 89.31 199 ILE A CA 1
ATOM 1543 C C . ILE A 1 199 ? 13.908 -3.791 -21.664 1.00 89.31 199 ILE A C 1
ATOM 1545 O O . ILE A 1 199 ? 14.884 -4.328 -22.188 1.00 89.31 199 ILE A O 1
ATOM 1549 N N . GLY A 1 200 ? 13.753 -2.462 -21.684 1.00 88.06 200 GLY A N 1
ATOM 1550 C CA . GLY A 1 200 ? 14.718 -1.551 -22.307 1.00 88.06 200 GLY A CA 1
ATOM 1551 C C . GLY A 1 200 ? 16.114 -1.607 -21.675 1.00 88.06 200 GLY A C 1
ATOM 1552 O O . GLY A 1 200 ? 17.106 -1.315 -22.343 1.00 88.06 200 GLY A O 1
ATOM 1553 N N . SER A 1 201 ? 16.201 -2.031 -20.412 1.00 84.31 201 SER A N 1
ATOM 1554 C CA . SER A 1 201 ? 17.453 -2.262 -19.681 1.00 84.31 201 SER A CA 1
ATOM 1555 C C . SER A 1 201 ? 18.029 -3.672 -19.881 1.00 84.31 201 SER A C 1
ATOM 1557 O O . SER A 1 201 ? 19.093 -3.971 -19.339 1.00 84.31 201 SER A O 1
ATOM 1559 N N . GLY A 1 202 ? 17.367 -4.519 -20.678 1.00 84.62 202 GLY A N 1
ATOM 1560 C CA . GLY A 1 202 ? 17.815 -5.867 -21.027 1.00 84.62 202 GLY A CA 1
ATOM 1561 C C . GLY A 1 202 ? 17.190 -6.998 -20.207 1.00 84.62 202 GLY A C 1
ATOM 1562 O O . GLY A 1 202 ? 17.735 -8.095 -20.231 1.00 84.62 202 GLY A O 1
ATOM 1563 N N . ALA A 1 203 ? 16.092 -6.757 -19.481 1.00 83.50 203 ALA A N 1
ATOM 1564 C CA . ALA A 1 203 ? 15.341 -7.827 -18.821 1.00 83.50 203 ALA A CA 1
ATOM 1565 C C . ALA A 1 203 ? 14.660 -8.759 -19.837 1.00 83.50 203 ALA A C 1
ATOM 1567 O O . ALA A 1 203 ? 14.142 -8.293 -20.855 1.00 83.50 203 ALA A O 1
ATOM 1568 N N . ASP A 1 204 ? 14.571 -10.051 -19.511 1.00 83.12 204 ASP A N 1
ATOM 1569 C CA . ASP A 1 204 ? 13.705 -10.994 -20.225 1.00 83.12 204 ASP A CA 1
ATOM 1570 C C . ASP A 1 204 ? 12.232 -10.553 -20.127 1.00 83.12 204 ASP A C 1
ATOM 1572 O O . ASP A 1 204 ? 11.657 -10.470 -19.037 1.00 83.12 204 ASP A O 1
ATOM 1576 N N . ALA A 1 205 ? 11.622 -10.272 -21.280 1.00 85.88 205 ALA A N 1
ATOM 1577 C CA . ALA A 1 205 ? 10.252 -9.785 -21.366 1.00 85.88 205 ALA A CA 1
ATOM 1578 C C . ALA A 1 205 ? 9.230 -10.784 -20.803 1.00 85.88 205 ALA A C 1
ATOM 1580 O O . ALA A 1 205 ? 8.305 -10.368 -20.105 1.00 85.88 205 ALA A O 1
ATOM 1581 N N . ASP A 1 206 ? 9.404 -12.086 -21.044 1.00 83.12 206 ASP A N 1
ATOM 1582 C CA . ASP A 1 206 ? 8.458 -13.111 -20.592 1.00 83.12 206 ASP A CA 1
ATOM 1583 C C . ASP A 1 206 ? 8.457 -13.217 -19.065 1.00 83.12 206 ASP A C 1
ATOM 1585 O O . ASP A 1 206 ? 7.415 -13.476 -18.461 1.00 83.12 206 ASP A O 1
ATOM 1589 N N . LEU A 1 207 ? 9.610 -12.997 -18.425 1.00 79.19 207 LEU A N 1
ATOM 1590 C CA . LEU A 1 207 ? 9.709 -12.947 -16.966 1.00 79.19 207 LEU A CA 1
ATOM 1591 C C . LEU A 1 207 ? 9.126 -11.654 -16.395 1.00 79.19 207 LEU A C 1
ATOM 1593 O O . LEU A 1 207 ? 8.439 -11.704 -15.378 1.00 79.19 207 LEU A O 1
ATOM 1597 N N . VAL A 1 208 ? 9.364 -10.508 -17.040 1.00 77.75 208 VAL A N 1
ATOM 1598 C CA . VAL A 1 208 ? 8.826 -9.215 -16.587 1.00 77.75 208 VAL A CA 1
ATOM 1599 C C . VAL A 1 208 ? 7.296 -9.205 -16.634 1.00 77.75 208 VAL A C 1
ATOM 1601 O O . VAL A 1 208 ? 6.672 -8.777 -15.668 1.00 77.75 208 VAL A O 1
ATOM 1604 N N . TYR A 1 209 ? 6.680 -9.747 -17.689 1.00 82.94 209 TYR A N 1
ATOM 1605 C CA . TYR A 1 209 ? 5.216 -9.836 -17.799 1.00 82.94 209 TYR A CA 1
ATOM 1606 C C . TYR A 1 209 ? 4.559 -10.809 -16.805 1.00 82.94 209 TYR A C 1
ATOM 1608 O O . TYR A 1 209 ? 3.338 -10.812 -16.672 1.00 82.94 209 TYR A O 1
ATOM 1616 N N . GLN A 1 210 ? 5.334 -11.642 -16.104 1.00 81.44 210 GLN A N 1
ATOM 1617 C CA . GLN A 1 210 ? 4.818 -12.493 -15.023 1.00 81.44 210 GLN A CA 1
ATOM 1618 C C . GLN A 1 210 ? 4.777 -11.773 -13.669 1.00 81.44 210 GLN A C 1
ATOM 1620 O O . GLN A 1 210 ? 4.241 -12.321 -12.703 1.00 81.44 210 GLN A O 1
ATOM 1625 N N . ILE A 1 211 ? 5.355 -10.573 -13.572 1.00 79.19 211 ILE A N 1
ATOM 1626 C CA . ILE A 1 211 ? 5.378 -9.796 -12.336 1.00 79.19 211 ILE A CA 1
ATOM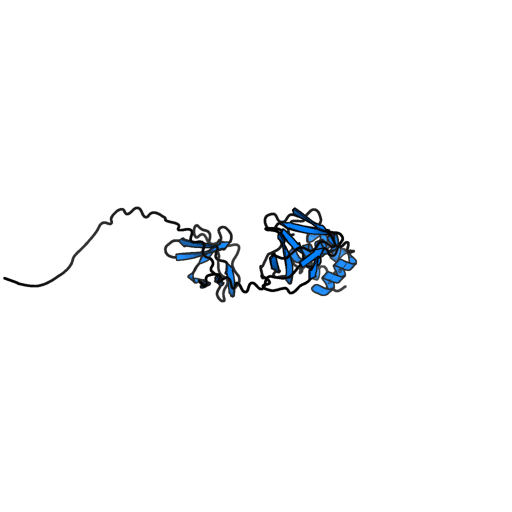 1627 C C . ILE A 1 211 ? 4.047 -9.043 -12.191 1.00 79.19 211 ILE A C 1
ATOM 1629 O O . ILE A 1 211 ? 3.641 -8.378 -13.140 1.00 79.19 211 ILE A O 1
ATOM 1633 N N . PRO A 1 212 ? 3.378 -9.102 -11.023 1.00 83.62 212 PRO A N 1
ATOM 1634 C CA . PRO A 1 212 ? 2.146 -8.351 -10.793 1.00 83.62 212 PRO A CA 1
ATOM 1635 C C . PRO A 1 212 ? 2.330 -6.835 -10.943 1.00 83.62 212 PRO A C 1
ATOM 1637 O O . PRO A 1 212 ? 3.342 -6.279 -10.503 1.00 83.62 212 PRO A O 1
ATOM 1640 N N . ASP A 1 213 ? 1.317 -6.159 -11.482 1.00 85.44 213 ASP A N 1
ATOM 1641 C CA . ASP A 1 213 ? 1.333 -4.711 -11.718 1.00 85.44 213 ASP A CA 1
ATOM 1642 C C . ASP A 1 213 ? 1.582 -3.914 -10.432 1.00 85.44 213 ASP A C 1
ATOM 1644 O O . ASP A 1 213 ? 2.344 -2.947 -10.438 1.00 85.44 213 ASP A O 1
ATOM 1648 N N . GLU A 1 214 ? 1.014 -4.341 -9.299 1.00 84.44 214 GLU A N 1
ATOM 1649 C CA . GLU A 1 214 ? 1.213 -3.660 -8.016 1.00 84.44 214 GLU A CA 1
ATOM 1650 C C . GLU A 1 214 ? 2.668 -3.745 -7.549 1.00 84.44 214 GLU A C 1
ATOM 1652 O O . GLU A 1 214 ? 3.190 -2.817 -6.932 1.00 84.44 214 GLU A O 1
ATOM 1657 N N . VAL A 1 215 ? 3.357 -4.844 -7.860 1.00 84.31 215 VAL A N 1
ATOM 1658 C CA . VAL A 1 215 ? 4.779 -5.003 -7.546 1.00 84.31 215 VAL A CA 1
ATOM 1659 C C . VAL A 1 215 ? 5.618 -4.077 -8.418 1.00 84.31 215 VAL A C 1
ATOM 1661 O O . VAL A 1 215 ? 6.505 -3.397 -7.897 1.00 84.31 215 VAL A O 1
ATOM 1664 N N . LEU A 1 216 ? 5.337 -4.035 -9.722 1.00 86.00 216 LEU A N 1
ATOM 1665 C CA . LEU A 1 216 ? 6.026 -3.158 -10.671 1.00 86.00 216 LEU A CA 1
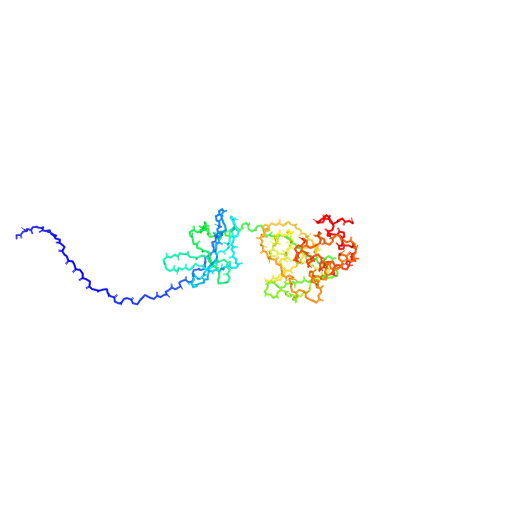ATOM 1666 C C . LEU A 1 216 ? 5.857 -1.689 -10.264 1.00 86.00 216 LEU A C 1
ATOM 1668 O O . LEU A 1 216 ? 6.840 -0.970 -10.075 1.00 86.00 216 LEU A O 1
ATOM 1672 N N . GLN A 1 217 ? 4.615 -1.275 -10.010 1.00 88.12 217 GLN A N 1
ATOM 1673 C CA . GLN A 1 217 ? 4.296 0.066 -9.533 1.00 88.12 217 GLN A CA 1
ATOM 1674 C C . GLN A 1 217 ? 4.974 0.376 -8.194 1.00 88.12 217 GLN A C 1
ATOM 1676 O O . GLN A 1 217 ? 5.525 1.468 -8.026 1.00 88.12 217 GLN A O 1
ATOM 1681 N N . TYR A 1 218 ? 4.958 -0.559 -7.239 1.00 87.62 218 TYR A N 1
ATOM 1682 C CA . TYR A 1 218 ? 5.600 -0.383 -5.937 1.00 87.62 218 TYR A CA 1
ATOM 1683 C C . TYR A 1 218 ? 7.093 -0.109 -6.089 1.00 87.62 218 TYR A C 1
ATOM 1685 O O . TYR A 1 218 ? 7.587 0.904 -5.591 1.00 87.62 218 TYR A O 1
ATOM 1693 N N . VAL A 1 219 ? 7.816 -0.993 -6.782 1.00 84.44 219 VAL A N 1
ATOM 1694 C CA . VAL A 1 219 ? 9.276 -0.910 -6.862 1.00 84.44 219 VAL A CA 1
ATOM 1695 C C . VAL A 1 219 ? 9.710 0.346 -7.600 1.00 84.44 219 VAL A C 1
ATOM 1697 O O . VAL A 1 219 ? 10.528 1.101 -7.065 1.00 84.44 219 VAL A O 1
ATOM 1700 N N . GLY A 1 220 ? 9.118 0.615 -8.761 1.00 85.88 220 GLY A N 1
ATOM 1701 C CA . GLY A 1 220 ? 9.483 1.788 -9.540 1.00 85.88 220 GLY A CA 1
ATOM 1702 C C . GLY A 1 220 ? 9.126 3.101 -8.841 1.00 85.88 220 GLY A C 1
ATOM 1703 O O . GLY A 1 220 ? 9.912 4.049 -8.851 1.00 85.88 220 GLY A O 1
ATOM 1704 N N . THR A 1 221 ? 8.010 3.149 -8.108 1.00 88.62 221 THR A N 1
ATOM 1705 C CA . THR A 1 221 ? 7.663 4.328 -7.302 1.00 88.62 221 THR A CA 1
ATOM 1706 C C . THR A 1 221 ? 8.630 4.513 -6.130 1.00 88.62 221 THR A C 1
ATOM 1708 O O . THR A 1 221 ? 9.075 5.633 -5.876 1.00 88.62 221 THR A O 1
ATOM 1711 N N . VAL A 1 222 ? 9.002 3.439 -5.421 1.00 87.94 222 VAL A N 1
ATOM 1712 C CA . VAL A 1 222 ? 10.029 3.497 -4.363 1.00 87.94 222 VAL A CA 1
ATOM 1713 C C . VAL A 1 222 ? 11.344 4.041 -4.913 1.00 87.94 222 VAL A C 1
ATOM 1715 O O . VAL A 1 222 ? 11.950 4.912 -4.287 1.00 87.94 222 VAL A O 1
ATOM 1718 N N . ASP A 1 223 ? 11.772 3.584 -6.087 1.00 85.31 223 ASP A N 1
ATOM 1719 C CA . ASP A 1 223 ? 13.021 4.051 -6.682 1.00 85.31 223 ASP A CA 1
ATOM 1720 C C . ASP A 1 223 ? 12.959 5.502 -7.152 1.00 85.31 223 ASP A C 1
ATOM 1722 O O . ASP A 1 223 ? 13.892 6.253 -6.857 1.00 85.31 223 ASP A O 1
ATOM 1726 N N . ASN A 1 224 ? 11.854 5.944 -7.756 1.00 86.50 224 ASN A N 1
ATOM 1727 C CA . ASN A 1 224 ? 11.658 7.352 -8.107 1.00 86.50 224 ASN A CA 1
ATOM 1728 C C . ASN A 1 224 ? 11.786 8.269 -6.882 1.00 86.50 224 ASN A C 1
ATOM 1730 O O . ASN A 1 224 ? 12.490 9.280 -6.927 1.00 86.50 224 ASN A O 1
ATOM 1734 N N . TRP A 1 225 ? 11.165 7.897 -5.760 1.00 87.31 225 TRP A N 1
ATOM 1735 C CA . TRP A 1 225 ? 11.227 8.683 -4.524 1.00 87.31 225 TRP A CA 1
ATOM 1736 C C . TRP A 1 225 ? 12.609 8.682 -3.866 1.00 87.31 225 TRP A C 1
ATOM 1738 O O . TRP A 1 225 ? 13.022 9.691 -3.288 1.00 87.31 225 TRP A O 1
ATOM 1748 N N . LEU A 1 226 ? 13.338 7.569 -3.944 1.00 87.12 226 LEU A N 1
ATOM 1749 C CA . LEU A 1 226 ? 14.687 7.456 -3.386 1.00 87.12 226 LEU A CA 1
ATOM 1750 C C . LEU A 1 226 ? 15.781 7.988 -4.324 1.00 87.12 226 LEU A C 1
ATOM 1752 O O . LEU A 1 226 ? 16.943 8.050 -3.918 1.00 87.12 226 LEU A O 1
ATOM 1756 N N . GLY A 1 227 ? 15.426 8.395 -5.546 1.00 82.69 227 GLY A N 1
ATOM 1757 C CA . GLY A 1 227 ? 16.377 8.842 -6.562 1.00 82.69 227 GLY A CA 1
ATOM 1758 C C . GLY A 1 227 ? 17.254 7.708 -7.097 1.00 82.69 227 GLY A C 1
ATOM 1759 O O . GLY A 1 227 ? 18.421 7.937 -7.422 1.00 82.69 227 GLY A O 1
ATOM 1760 N N . GLY A 1 228 ? 16.723 6.485 -7.136 1.00 77.50 228 GLY A N 1
ATOM 1761 C CA . GLY A 1 228 ? 17.376 5.343 -7.765 1.00 77.50 228 GLY A CA 1
ATOM 1762 C C . GLY A 1 228 ? 17.516 5.547 -9.274 1.00 77.50 228 GLY A C 1
ATOM 1763 O O . GLY A 1 228 ? 16.660 6.147 -9.917 1.00 77.50 228 GLY A O 1
ATOM 1764 N N . ASP A 1 229 ? 18.610 5.048 -9.849 1.00 73.81 229 ASP A N 1
ATOM 1765 C CA . ASP A 1 229 ? 18.722 4.918 -11.301 1.00 73.81 229 ASP A CA 1
ATOM 1766 C C . ASP A 1 229 ? 17.996 3.654 -11.794 1.00 73.81 229 ASP A C 1
ATOM 1768 O O . ASP A 1 229 ? 17.700 2.736 -11.022 1.00 73.81 229 ASP A O 1
ATOM 1772 N N . THR A 1 230 ? 17.749 3.570 -13.103 1.00 67.44 230 THR A N 1
ATOM 1773 C CA . THR A 1 230 ? 17.128 2.393 -13.742 1.00 67.44 230 THR A CA 1
ATOM 1774 C C . THR A 1 230 ? 17.884 1.094 -13.438 1.00 67.44 230 THR A C 1
ATOM 1776 O O . THR A 1 230 ? 17.281 0.036 -13.278 1.00 67.44 230 THR A O 1
ATOM 1779 N N . GLY A 1 231 ? 19.209 1.163 -13.264 1.00 68.56 231 GLY A N 1
ATOM 1780 C CA . GLY A 1 231 ? 20.029 0.019 -12.862 1.00 68.56 231 GLY A CA 1
ATOM 1781 C C . GLY A 1 231 ? 19.800 -0.440 -11.416 1.00 68.56 231 GLY A C 1
ATOM 1782 O O . GLY A 1 231 ? 19.947 -1.622 -11.108 1.00 68.56 231 GLY A O 1
ATOM 1783 N N . THR A 1 232 ? 19.452 0.465 -10.504 1.00 70.56 232 THR A N 1
ATOM 1784 C CA . THR A 1 232 ? 19.115 0.157 -9.107 1.00 70.56 232 THR A CA 1
ATOM 1785 C C . THR A 1 232 ? 17.782 -0.559 -9.024 1.00 70.56 232 THR A C 1
ATOM 1787 O O . THR A 1 232 ? 17.701 -1.580 -8.337 1.00 70.56 232 THR A O 1
ATOM 1790 N N . ASN A 1 233 ? 16.814 -0.096 -9.809 1.00 68.69 233 ASN A N 1
ATOM 1791 C CA . ASN A 1 233 ? 15.527 -0.749 -9.962 1.00 68.69 233 ASN A CA 1
ATOM 1792 C C . ASN A 1 233 ? 15.678 -2.162 -10.537 1.00 68.69 233 ASN A C 1
ATOM 1794 O O . ASN A 1 233 ? 15.334 -3.140 -9.869 1.00 68.69 233 ASN A O 1
ATOM 1798 N N . TYR A 1 234 ? 16.366 -2.300 -11.675 1.00 65.75 234 TYR A N 1
ATOM 1799 C CA . TYR A 1 234 ? 16.650 -3.610 -12.266 1.00 65.75 234 TYR A CA 1
ATOM 1800 C C . TYR A 1 234 ? 17.317 -4.572 -11.271 1.00 65.75 234 TYR A C 1
ATOM 1802 O O . TYR A 1 234 ? 16.934 -5.734 -11.167 1.00 65.75 234 TYR A O 1
ATOM 1810 N N . ARG A 1 235 ? 18.297 -4.106 -10.480 1.00 72.50 235 ARG A N 1
ATOM 1811 C CA . ARG A 1 235 ? 18.945 -4.938 -9.449 1.00 72.50 235 ARG A CA 1
ATOM 1812 C C . ARG A 1 235 ? 17.983 -5.363 -8.340 1.00 72.50 235 ARG A C 1
ATOM 1814 O O . ARG A 1 235 ? 18.091 -6.494 -7.863 1.00 72.50 235 ARG A O 1
ATOM 1821 N N . ARG A 1 236 ? 17.074 -4.485 -7.904 1.00 68.81 236 ARG A N 1
ATOM 1822 C CA . ARG A 1 236 ? 16.058 -4.825 -6.898 1.00 68.81 236 ARG A CA 1
ATOM 1823 C C . ARG A 1 236 ? 15.091 -5.870 -7.457 1.00 68.81 236 ARG A C 1
ATOM 1825 O O . ARG A 1 236 ? 14.898 -6.900 -6.815 1.00 68.81 236 ARG A O 1
ATOM 1832 N N . MET A 1 237 ? 14.588 -5.658 -8.670 1.00 68.19 237 MET A N 1
ATOM 1833 C CA . MET A 1 237 ? 13.673 -6.573 -9.356 1.00 68.19 237 MET A CA 1
ATOM 1834 C C . MET A 1 237 ? 14.321 -7.924 -9.669 1.00 68.19 237 MET A C 1
ATOM 1836 O O . MET A 1 237 ? 13.749 -8.964 -9.362 1.00 68.19 237 MET A O 1
ATOM 1840 N N . SER A 1 238 ? 15.559 -7.938 -10.167 1.00 62.72 238 SER A N 1
ATOM 1841 C CA . SER A 1 238 ? 16.327 -9.166 -10.416 1.00 62.72 238 SER A CA 1
ATOM 1842 C C . SER A 1 238 ? 16.571 -9.967 -9.133 1.00 62.72 238 SER A C 1
ATOM 1844 O O . SER A 1 238 ? 16.498 -11.193 -9.144 1.00 62.72 238 SER A O 1
ATOM 1846 N N . LYS A 1 239 ? 16.782 -9.309 -7.987 1.00 65.69 239 LYS A N 1
ATOM 1847 C CA . LYS A 1 239 ? 16.929 -10.007 -6.702 1.00 65.69 239 LYS A CA 1
ATOM 1848 C C . LYS A 1 239 ? 15.620 -10.641 -6.218 1.00 65.69 239 LYS A C 1
ATOM 1850 O O . LYS A 1 239 ? 15.665 -11.711 -5.616 1.00 65.69 239 LYS A O 1
ATOM 1855 N N . LEU A 1 240 ? 14.488 -9.975 -6.440 1.00 59.72 240 LEU A N 1
ATOM 1856 C CA . LEU A 1 240 ? 13.171 -10.438 -5.993 1.00 59.72 240 LEU A CA 1
ATOM 1857 C C . LEU A 1 240 ? 12.582 -11.509 -6.928 1.00 59.72 240 LEU A C 1
ATOM 1859 O O . LEU A 1 240 ? 12.014 -12.483 -6.444 1.00 59.72 240 LEU A O 1
ATOM 1863 N N . TYR A 1 241 ? 12.785 -11.366 -8.241 1.00 60.97 241 TYR A N 1
ATOM 1864 C CA . TYR A 1 241 ? 12.129 -12.164 -9.289 1.00 60.97 241 TYR A CA 1
ATOM 1865 C C . TYR A 1 241 ? 13.095 -12.931 -10.201 1.00 60.97 241 TYR A C 1
ATOM 1867 O O . TYR A 1 241 ? 12.678 -13.509 -11.197 1.00 60.97 241 TYR A O 1
ATOM 1875 N N . GLN A 1 242 ? 14.388 -12.967 -9.864 1.00 61.41 242 GLN A N 1
ATOM 1876 C CA . GLN A 1 242 ? 15.422 -13.715 -10.594 1.00 61.41 242 GLN A CA 1
ATOM 1877 C C . GLN A 1 242 ? 15.520 -13.357 -12.086 1.00 61.41 242 GLN A C 1
ATOM 1879 O O . GLN A 1 242 ? 15.871 -14.211 -12.896 1.00 61.41 242 GLN A O 1
ATOM 1884 N N . LEU A 1 243 ? 15.248 -12.098 -12.450 1.00 57.09 243 LEU A N 1
ATOM 1885 C CA . LEU A 1 243 ? 15.399 -11.613 -13.825 1.00 57.09 243 LEU A CA 1
ATOM 1886 C C . LEU A 1 243 ? 16.840 -11.859 -14.304 1.00 57.09 243 LEU A C 1
ATOM 1888 O O . LEU A 1 243 ? 17.789 -11.357 -13.687 1.00 57.09 243 LEU A O 1
ATOM 1892 N N . GLN A 1 244 ? 16.993 -12.668 -15.357 1.00 57.84 244 GLN A N 1
ATOM 1893 C CA . GLN A 1 244 ? 18.269 -12.975 -16.012 1.00 57.84 244 GLN A CA 1
ATOM 1894 C C . GLN A 1 244 ? 18.404 -12.192 -17.328 1.00 57.84 244 GLN A C 1
ATOM 1896 O O . GLN A 1 244 ? 17.404 -11.728 -17.874 1.00 57.84 244 GLN A O 1
ATOM 1901 N N . TYR A 1 245 ? 19.656 -12.027 -17.770 1.00 53.06 245 TYR A N 1
ATOM 1902 C CA . TYR A 1 245 ? 20.025 -11.474 -19.081 1.00 53.06 245 TYR A CA 1
ATOM 1903 C C . TYR A 1 245 ? 19.785 -12.475 -20.210 1.00 53.06 245 TYR A C 1
ATOM 1905 O O . TYR A 1 245 ? 19.995 -13.685 -19.956 1.00 53.06 245 TYR A O 1
#

pLDDT: mean 76.1, std 19.19, range [26.84, 96.88]

Radius of gyration: 26.46 Å; chains: 1; bounding box: 91×50×64 Å

InterPro domains:
  IPR024968 S-layer protein, C-terminal domain, lactobacillus [PF03217] (40-85)

Organism: NCBI:txid1074467